Protein AF-A0AA38HJY4-F1 (afdb_monomer_lite)

Structure (mmCIF, N/CA/C/O backbone):
data_AF-A0AA38HJY4-F1
#
_entry.id   AF-A0AA38HJY4-F1
#
loop_
_atom_site.group_PDB
_atom_site.id
_atom_site.type_symbol
_atom_site.label_atom_id
_atom_site.label_alt_id
_atom_site.label_comp_id
_atom_site.label_asym_id
_atom_site.label_entity_id
_atom_site.label_seq_id
_atom_site.pdbx_PDB_ins_code
_atom_site.Cartn_x
_atom_site.Cartn_y
_atom_site.Cartn_z
_atom_site.occupancy
_atom_site.B_iso_or_equiv
_atom_site.auth_seq_id
_atom_site.auth_comp_id
_atom_site.auth_asym_id
_atom_site.auth_atom_id
_atom_site.pdbx_PDB_model_num
ATOM 1 N N . MET A 1 1 ? 42.745 2.343 -59.954 1.00 59.94 1 MET A N 1
ATOM 2 C CA . MET A 1 1 ? 42.005 1.262 -59.262 1.00 59.94 1 MET A CA 1
ATOM 3 C C . MET A 1 1 ? 42.908 0.045 -59.204 1.00 59.94 1 MET A C 1
ATOM 5 O O . MET A 1 1 ? 43.601 -0.187 -60.187 1.00 59.94 1 MET A O 1
ATOM 9 N N . SER A 1 2 ? 42.947 -0.682 -58.082 1.00 59.78 2 SER A N 1
ATOM 10 C CA . SER A 1 2 ? 43.768 -1.897 -57.986 1.00 59.78 2 SER A CA 1
ATOM 11 C C . SER A 1 2 ? 43.300 -2.909 -59.028 1.00 59.78 2 SER A C 1
ATOM 13 O O . SER A 1 2 ? 42.132 -3.303 -59.024 1.00 59.78 2 SER A O 1
ATOM 15 N N . THR A 1 3 ? 44.182 -3.295 -59.945 1.00 74.81 3 THR A N 1
ATOM 16 C CA . THR A 1 3 ? 43.907 -4.330 -60.952 1.00 74.81 3 THR A CA 1
ATOM 17 C C . THR A 1 3 ? 44.174 -5.732 -60.415 1.00 74.81 3 THR A C 1
ATOM 19 O O . THR A 1 3 ? 43.771 -6.715 -61.037 1.00 74.81 3 THR A O 1
ATOM 22 N N . THR A 1 4 ? 44.820 -5.828 -59.253 1.00 84.50 4 THR A N 1
ATOM 23 C CA . THR A 1 4 ? 45.117 -7.075 -58.558 1.00 84.50 4 THR A CA 1
ATOM 24 C C . THR A 1 4 ? 44.033 -7.403 -57.539 1.00 84.50 4 THR A C 1
ATOM 26 O O . THR A 1 4 ? 43.500 -6.527 -56.847 1.00 84.50 4 THR A O 1
ATOM 29 N N . CYS A 1 5 ? 43.682 -8.687 -57.475 1.00 87.88 5 CYS A N 1
ATOM 30 C CA . CYS A 1 5 ? 42.733 -9.211 -56.512 1.00 87.88 5 CYS A CA 1
ATOM 31 C C . CYS A 1 5 ? 43.391 -9.342 -55.138 1.00 87.88 5 CYS A C 1
ATOM 33 O O . CYS A 1 5 ? 44.403 -10.018 -54.994 1.00 87.88 5 CYS A O 1
ATOM 35 N N . THR A 1 6 ? 42.773 -8.774 -54.107 1.00 88.00 6 THR A N 1
ATOM 36 C CA . THR A 1 6 ? 43.317 -8.781 -52.742 1.00 88.00 6 THR A CA 1
ATOM 37 C C . THR A 1 6 ? 43.350 -10.169 -52.090 1.00 88.00 6 THR A C 1
ATOM 39 O O . THR A 1 6 ? 44.154 -10.379 -51.194 1.00 88.00 6 THR A O 1
ATOM 42 N N . LYS A 1 7 ? 42.522 -11.133 -52.523 1.00 85.50 7 LYS A N 1
ATOM 43 C CA . LYS A 1 7 ? 42.526 -12.498 -51.952 1.00 85.50 7 LYS A CA 1
ATOM 44 C C . LYS A 1 7 ? 43.527 -13.456 -52.611 1.00 85.50 7 LYS A C 1
ATOM 46 O O . LYS A 1 7 ? 43.933 -14.412 -51.966 1.00 85.50 7 LYS A O 1
ATOM 51 N N . CYS A 1 8 ? 43.890 -13.250 -53.880 1.00 88.06 8 CYS A N 1
ATOM 52 C CA . CYS A 1 8 ? 44.763 -14.182 -54.613 1.00 88.06 8 CYS A CA 1
ATOM 53 C C . CYS A 1 8 ? 45.985 -13.528 -55.273 1.00 88.06 8 CYS A C 1
ATOM 55 O O . CYS A 1 8 ? 46.738 -14.219 -55.953 1.00 88.06 8 CYS A O 1
ATOM 57 N N . GLU A 1 9 ? 46.142 -12.209 -55.130 1.00 84.88 9 GLU A N 1
ATOM 58 C CA . GLU A 1 9 ? 47.250 -11.379 -55.636 1.00 84.88 9 GLU A CA 1
ATOM 59 C C . GLU A 1 9 ? 47.436 -11.380 -57.165 1.00 84.88 9 GLU A C 1
ATOM 61 O O . GLU A 1 9 ? 48.331 -10.729 -57.702 1.00 84.88 9 GLU A O 1
ATOM 66 N N . ARG A 1 10 ? 46.546 -12.046 -57.908 1.00 85.94 10 ARG A N 1
ATOM 67 C CA . ARG A 1 10 ? 46.564 -12.083 -59.374 1.00 85.94 10 ARG A CA 1
ATOM 68 C C . ARG A 1 10 ? 45.870 -10.868 -59.975 1.00 85.94 10 ARG A C 1
ATOM 70 O O . ARG A 1 10 ? 44.923 -10.325 -59.408 1.00 85.94 10 ARG A O 1
ATOM 77 N N . SER A 1 11 ? 46.310 -10.485 -61.169 1.00 84.38 11 SER A N 1
ATOM 78 C CA . SER A 1 11 ? 45.668 -9.437 -61.970 1.00 84.38 11 SER A CA 1
ATOM 79 C C . SER A 1 11 ? 44.266 -9.845 -62.450 1.00 84.38 11 SER A C 1
ATOM 81 O O . SER A 1 11 ? 43.922 -11.028 -62.495 1.00 84.38 11 SER A O 1
ATOM 83 N N . GLY A 1 12 ? 43.458 -8.856 -62.833 1.00 82.88 12 GLY A N 1
ATOM 84 C CA . GLY A 1 12 ? 42.137 -9.057 -63.435 1.00 82.88 12 GLY A CA 1
ATOM 85 C C . GLY A 1 12 ? 40.965 -8.978 -62.456 1.00 82.88 12 GLY A C 1
ATOM 86 O O . GLY A 1 12 ? 39.957 -9.642 -62.677 1.00 82.88 12 GLY A O 1
ATOM 87 N N . ALA A 1 13 ? 41.086 -8.205 -61.374 1.00 84.50 13 ALA A N 1
ATOM 88 C CA . ALA A 1 13 ? 39.951 -7.916 -60.499 1.00 84.50 13 ALA A CA 1
ATOM 89 C C . ALA A 1 13 ? 38.830 -7.188 -61.267 1.00 84.50 13 ALA A C 1
ATOM 91 O O . ALA A 1 13 ? 39.084 -6.185 -61.934 1.00 84.50 13 ALA A O 1
ATOM 92 N N . ASP A 1 14 ? 37.597 -7.680 -61.152 1.00 86.06 14 ASP A N 1
ATOM 93 C CA . ASP A 1 14 ? 36.439 -7.223 -61.929 1.00 86.06 14 ASP A CA 1
ATOM 94 C C . ASP A 1 14 ? 35.306 -6.636 -61.068 1.00 86.06 14 ASP A C 1
ATOM 96 O O . ASP A 1 14 ? 34.297 -6.180 -61.608 1.00 86.06 14 ASP A O 1
ATOM 100 N N . VAL A 1 15 ? 35.486 -6.618 -59.743 1.00 89.06 15 VAL A N 1
ATOM 101 C CA . VAL A 1 15 ? 34.626 -5.939 -58.764 1.00 89.06 15 VAL A CA 1
ATOM 102 C C . VAL A 1 15 ? 35.500 -5.267 -57.702 1.00 89.06 15 VAL A C 1
ATOM 104 O O . VAL A 1 15 ? 36.492 -5.842 -57.254 1.00 89.06 15 VAL A O 1
ATOM 107 N N . HIS A 1 16 ? 35.122 -4.070 -57.244 1.00 90.25 16 HIS A N 1
ATOM 108 C CA . HIS A 1 16 ? 35.870 -3.316 -56.231 1.00 90.25 16 HIS A CA 1
ATOM 109 C C . HIS A 1 16 ? 34.996 -2.978 -55.029 1.00 90.25 16 HIS A C 1
ATOM 111 O O . HIS A 1 16 ? 33.860 -2.536 -55.189 1.00 90.25 16 HIS A O 1
ATOM 117 N N . CYS A 1 17 ? 35.539 -3.152 -53.822 1.00 89.88 17 CYS A N 1
ATOM 118 C CA . CYS A 1 17 ? 34.866 -2.734 -52.592 1.00 89.88 17 CYS A CA 1
ATOM 119 C C . CYS A 1 17 ? 34.654 -1.215 -52.603 1.00 89.88 17 CYS A C 1
ATOM 121 O O . CYS A 1 17 ? 35.598 -0.447 -52.792 1.00 89.88 17 CYS A O 1
ATOM 123 N N . ASP A 1 18 ? 33.432 -0.760 -52.347 1.00 89.56 18 ASP A N 1
ATOM 124 C CA . ASP A 1 18 ? 33.091 0.659 -52.397 1.00 89.56 18 ASP A CA 1
ATOM 125 C C . ASP A 1 18 ? 33.695 1.469 -51.245 1.00 89.56 18 ASP A C 1
ATOM 127 O O . ASP A 1 18 ? 33.820 2.689 -51.381 1.00 89.56 18 ASP A O 1
ATOM 131 N N . LEU A 1 19 ? 34.120 0.808 -50.160 1.00 87.50 19 LEU A N 1
ATOM 132 C CA . LEU A 1 19 ? 34.776 1.438 -49.012 1.00 87.50 19 LEU A CA 1
ATOM 133 C C . LEU A 1 19 ? 36.303 1.492 -49.173 1.00 87.50 19 LEU A C 1
ATOM 135 O O . LEU A 1 19 ? 36.861 2.574 -49.313 1.00 87.50 19 LEU A O 1
ATOM 139 N N . CYS A 1 20 ? 36.981 0.340 -49.196 1.00 89.69 20 CYS A N 1
ATOM 140 C CA . CYS A 1 20 ? 38.449 0.282 -49.227 1.00 89.69 20 CYS A CA 1
ATOM 141 C C . CYS A 1 20 ? 39.060 0.290 -50.637 1.00 89.69 20 CYS A C 1
ATOM 143 O O . CYS A 1 20 ? 40.277 0.321 -50.770 1.00 89.69 20 CYS A O 1
ATOM 145 N N . LYS A 1 21 ? 38.236 0.243 -51.695 1.00 89.94 21 LYS A N 1
ATOM 146 C CA . LYS A 1 21 ? 38.650 0.240 -53.116 1.00 89.94 21 LYS A CA 1
ATOM 147 C C . LYS A 1 21 ? 39.511 -0.952 -53.559 1.00 89.94 21 LYS A C 1
ATOM 149 O O . LYS A 1 21 ? 39.971 -0.982 -54.702 1.00 89.94 21 LYS A O 1
ATOM 154 N N . ASN A 1 22 ? 39.663 -1.958 -52.701 1.00 90.06 22 ASN A N 1
ATOM 155 C CA . ASN A 1 22 ? 40.324 -3.220 -53.022 1.00 90.06 22 ASN A CA 1
ATOM 156 C C . ASN A 1 22 ? 39.560 -3.995 -54.102 1.00 90.06 22 ASN A C 1
ATOM 158 O O . ASN A 1 22 ? 38.325 -4.019 -54.096 1.00 90.06 22 ASN A O 1
ATOM 162 N N . GLY A 1 23 ? 40.307 -4.616 -55.017 1.00 89.44 23 GLY A N 1
ATOM 163 C CA . GLY A 1 23 ? 39.776 -5.401 -56.128 1.00 89.44 23 GLY A CA 1
ATOM 164 C C . GLY A 1 23 ? 39.582 -6.871 -55.761 1.00 89.44 23 GLY A C 1
ATOM 165 O O . GLY A 1 23 ? 40.379 -7.458 -55.029 1.00 89.44 23 GLY A O 1
ATOM 166 N N . TYR A 1 24 ? 38.535 -7.485 -56.299 1.00 90.12 24 TYR A N 1
ATOM 167 C CA . TYR A 1 24 ? 38.199 -8.891 -56.106 1.00 90.12 24 TYR A CA 1
ATOM 168 C C . TYR A 1 24 ? 37.787 -9.514 -57.438 1.00 90.12 24 TYR A C 1
ATOM 170 O O . TYR A 1 24 ? 37.187 -8.842 -58.277 1.00 90.12 24 TYR A O 1
ATOM 178 N N . HIS A 1 25 ? 38.082 -10.805 -57.625 1.00 90.12 25 HIS A N 1
ATOM 179 C CA . HIS A 1 25 ? 37.388 -11.576 -58.656 1.00 90.12 25 HIS A CA 1
ATOM 180 C C . HIS A 1 25 ? 35.983 -11.881 -58.151 1.00 90.12 25 HIS A C 1
ATOM 182 O O . HIS A 1 25 ? 35.830 -12.540 -57.119 1.00 90.12 25 HIS A O 1
ATOM 188 N N . GLY A 1 26 ? 34.975 -11.401 -58.874 1.00 80.69 26 GLY A N 1
ATOM 189 C CA . GLY A 1 26 ? 33.576 -11.405 -58.472 1.00 80.69 26 GLY A CA 1
ATOM 190 C C . GLY A 1 26 ? 33.122 -12.776 -57.977 1.00 80.69 26 GLY A C 1
ATOM 191 O O . GLY A 1 26 ? 32.914 -12.981 -56.785 1.00 80.69 26 GLY A O 1
ATOM 192 N N . ILE A 1 27 ? 33.055 -13.761 -58.864 1.00 79.19 27 ILE A N 1
ATOM 193 C CA . ILE A 1 27 ? 32.457 -15.063 -58.527 1.00 79.19 27 ILE A CA 1
ATOM 194 C C . ILE A 1 27 ? 33.297 -15.840 -57.498 1.00 79.19 27 ILE A C 1
ATOM 196 O O . ILE A 1 27 ? 32.748 -16.511 -56.632 1.00 79.19 27 ILE A O 1
ATOM 200 N N . ASN A 1 28 ? 34.627 -15.747 -57.571 1.00 81.06 28 ASN A N 1
ATOM 201 C CA . ASN A 1 28 ? 35.508 -16.654 -56.826 1.00 81.06 28 ASN A CA 1
ATOM 202 C C . ASN A 1 28 ? 35.885 -16.142 -55.431 1.00 81.06 28 ASN A C 1
ATOM 204 O O . ASN A 1 28 ? 36.177 -16.943 -54.549 1.00 81.06 28 ASN A O 1
ATOM 208 N N . TYR A 1 29 ? 35.917 -14.822 -55.230 1.00 83.62 29 TYR A N 1
ATOM 209 C CA . TYR A 1 29 ? 36.526 -14.230 -54.034 1.00 83.62 29 TYR A CA 1
ATOM 210 C C . TYR A 1 29 ? 35.690 -13.133 -53.371 1.00 83.62 29 TYR A C 1
ATOM 212 O O . TYR A 1 29 ? 36.025 -12.727 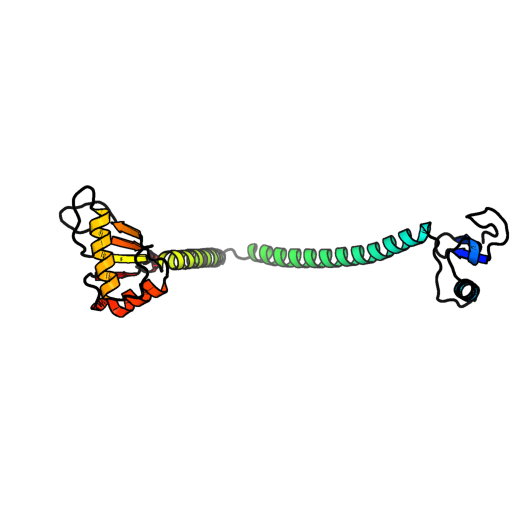-52.256 1.00 83.62 29 TYR A O 1
ATOM 220 N N . SER A 1 30 ? 34.613 -12.666 -54.014 1.00 80.50 30 SER A N 1
ATOM 221 C CA . SER A 1 30 ? 33.724 -11.642 -53.444 1.00 80.50 30 SER A CA 1
ATOM 222 C C . SER A 1 30 ? 32.461 -12.196 -52.773 1.00 80.50 30 SER A C 1
ATOM 224 O O . SER A 1 30 ? 31.760 -11.437 -52.113 1.00 80.50 30 SER A O 1
ATOM 226 N N . GLY A 1 31 ? 32.174 -13.496 -52.926 1.00 83.69 31 GLY A N 1
ATOM 227 C CA . GLY A 1 31 ? 30.958 -14.128 -52.393 1.00 83.69 31 GLY A CA 1
ATOM 228 C C . GLY A 1 31 ? 29.680 -13.781 -53.167 1.00 83.69 31 GLY A C 1
ATOM 229 O O . GLY A 1 31 ? 28.588 -14.117 -52.723 1.00 83.69 31 GLY A O 1
ATOM 230 N N . LEU A 1 32 ? 29.812 -13.113 -54.316 1.00 87.19 32 LEU A N 1
ATOM 231 C CA . LEU A 1 32 ? 28.702 -12.670 -55.151 1.00 87.19 32 LEU A CA 1
ATOM 232 C C . LEU A 1 32 ? 28.362 -13.685 -56.244 1.00 87.19 32 LEU A C 1
ATOM 234 O O . LEU A 1 32 ? 29.236 -14.305 -56.857 1.00 87.19 32 LEU A O 1
ATOM 238 N N . SER A 1 33 ? 27.078 -13.781 -56.562 1.00 88.31 33 SER A N 1
ATOM 239 C CA . SER A 1 33 ? 26.576 -14.513 -57.720 1.00 88.31 33 SER A CA 1
ATOM 240 C C . SER A 1 33 ? 26.922 -13.812 -59.041 1.00 88.31 33 SER A C 1
ATOM 242 O O . SER A 1 33 ? 27.220 -12.617 -59.101 1.00 88.31 33 SER A O 1
ATOM 244 N N . ARG A 1 34 ? 26.829 -14.552 -60.155 1.00 86.00 34 ARG A N 1
ATOM 245 C CA . ARG A 1 34 ? 27.064 -14.008 -61.508 1.00 86.00 34 ARG A CA 1
ATOM 246 C C . ARG A 1 34 ? 26.178 -12.801 -61.821 1.00 86.00 34 ARG A C 1
ATOM 248 O O . ARG A 1 34 ? 26.655 -11.836 -62.414 1.00 86.00 34 ARG A O 1
ATOM 255 N N . SER A 1 35 ? 24.913 -12.859 -61.413 1.00 86.19 35 SER A N 1
ATOM 256 C CA . SER A 1 35 ? 23.945 -11.785 -61.635 1.00 86.19 35 SER A CA 1
ATOM 257 C C . SER A 1 35 ? 24.332 -10.522 -60.865 1.00 86.19 35 SER A C 1
ATOM 259 O O . SER A 1 35 ? 24.314 -9.431 -61.428 1.00 86.19 35 SER A O 1
ATOM 261 N N . GLU A 1 36 ? 24.775 -10.663 -59.615 1.00 88.31 36 GLU A N 1
ATOM 262 C CA . GLU A 1 36 ? 25.212 -9.532 -58.787 1.00 88.31 36 GLU A CA 1
ATOM 263 C C . GLU A 1 36 ? 26.486 -8.884 -59.330 1.00 88.31 36 GLU A C 1
ATOM 265 O O . GLU A 1 36 ? 26.556 -7.661 -59.443 1.00 88.31 36 GLU A O 1
ATOM 270 N N . VAL A 1 37 ? 27.466 -9.692 -59.748 1.00 87.56 37 VAL A N 1
ATOM 271 C CA . VAL A 1 37 ? 28.683 -9.192 -60.409 1.00 87.56 37 VAL A CA 1
ATOM 272 C C . VAL A 1 37 ? 28.329 -8.407 -61.673 1.00 87.56 37 VAL A C 1
ATOM 274 O O . VAL A 1 37 ? 28.893 -7.341 -61.911 1.00 87.56 37 VAL A O 1
ATOM 277 N N . SER A 1 38 ? 27.368 -8.889 -62.465 1.00 86.00 38 SER A N 1
ATOM 278 C CA . SER A 1 38 ? 26.897 -8.177 -63.657 1.00 86.00 38 SER A CA 1
ATOM 279 C C . SER A 1 38 ? 26.286 -6.816 -63.310 1.00 86.00 38 SER A C 1
ATOM 281 O O . SER A 1 38 ? 26.596 -5.823 -63.967 1.00 86.00 38 SER A O 1
ATOM 283 N N . CYS A 1 39 ? 25.465 -6.737 -62.260 1.00 85.62 39 CYS A N 1
ATOM 284 C CA . CYS A 1 39 ? 24.876 -5.475 -61.808 1.00 85.62 39 CYS A CA 1
ATOM 285 C C . CYS A 1 39 ? 25.920 -4.488 -61.261 1.00 85.62 39 CYS A C 1
ATOM 287 O O . CYS A 1 39 ? 25.751 -3.275 -61.388 1.00 85.62 39 CYS A O 1
ATOM 289 N N . LEU A 1 40 ? 27.006 -4.982 -60.661 1.00 87.25 40 LEU A N 1
ATOM 290 C CA . LEU A 1 40 ? 28.082 -4.141 -60.126 1.00 87.25 40 LEU A CA 1
ATOM 291 C C . LEU A 1 40 ? 29.039 -3.597 -61.196 1.00 87.25 40 LEU A C 1
ATOM 293 O O . LEU A 1 40 ? 29.784 -2.656 -60.924 1.00 87.25 40 LEU A O 1
ATOM 297 N N . LYS A 1 41 ? 29.012 -4.153 -62.409 1.00 83.69 41 LYS A N 1
ATOM 298 C CA . LYS A 1 41 ? 29.781 -3.645 -63.555 1.00 83.69 41 LYS A CA 1
ATOM 299 C C . LYS A 1 41 ? 29.075 -2.515 -64.303 1.00 83.69 41 LYS A C 1
ATOM 301 O O . LYS A 1 41 ? 29.689 -1.873 -65.147 1.00 83.69 41 LYS A O 1
ATOM 306 N N . SER A 1 42 ? 27.800 -2.257 -64.012 1.00 84.75 42 SER A N 1
ATOM 307 C CA . SER A 1 42 ? 27.058 -1.153 -64.622 1.00 84.75 42 SER A CA 1
ATOM 308 C C . SER A 1 42 ? 27.524 0.203 -64.077 1.00 84.75 42 SER A C 1
ATOM 310 O O . SER A 1 42 ? 27.588 0.397 -62.864 1.00 84.75 42 SER A O 1
ATOM 312 N N . GLU A 1 43 ? 27.782 1.167 -64.966 1.00 77.00 43 GLU A N 1
ATOM 313 C CA . GLU A 1 43 ? 28.271 2.511 -64.598 1.00 77.00 43 GLU A CA 1
ATOM 314 C C . GLU A 1 43 ? 27.282 3.294 -63.716 1.00 77.00 43 GLU A C 1
ATOM 316 O O . GLU A 1 43 ? 27.691 4.054 -62.844 1.00 77.00 43 GLU A O 1
ATOM 321 N N . ASN A 1 44 ? 25.979 3.033 -63.861 1.00 81.44 44 ASN A N 1
ATOM 322 C CA . ASN A 1 44 ? 24.907 3.684 -63.096 1.00 81.44 44 ASN A CA 1
ATOM 323 C C . ASN A 1 44 ? 24.367 2.819 -61.946 1.00 81.44 44 ASN A C 1
ATOM 325 O O . ASN A 1 44 ? 23.172 2.842 -61.632 1.00 81.44 44 ASN A O 1
ATOM 329 N N . ARG A 1 45 ? 25.221 2.004 -61.317 1.00 83.00 45 ARG A N 1
ATOM 330 C CA . ARG A 1 45 ? 24.775 1.113 -60.241 1.00 83.00 45 ARG A CA 1
ATOM 331 C C . ARG A 1 45 ? 24.384 1.879 -58.975 1.00 83.00 45 ARG A C 1
ATOM 333 O O . ARG A 1 45 ? 25.146 2.678 -58.439 1.00 83.00 45 ARG A O 1
ATOM 340 N N . LYS A 1 46 ? 23.205 1.554 -58.436 1.00 83.56 46 LYS A N 1
ATOM 341 C CA . LYS A 1 46 ? 22.800 1.936 -57.067 1.00 83.56 46 LYS A CA 1
ATOM 342 C C . LYS A 1 46 ? 23.314 0.951 -56.014 1.00 83.56 46 LYS A C 1
ATOM 344 O O . LYS A 1 46 ? 23.415 1.293 -54.838 1.00 83.56 46 LYS A O 1
ATOM 349 N N . LEU A 1 47 ? 23.615 -0.276 -56.440 1.00 84.50 47 LEU A N 1
ATOM 350 C CA . LEU A 1 47 ? 24.097 -1.342 -55.572 1.00 84.50 47 LEU A CA 1
ATOM 351 C C . LEU A 1 47 ? 25.550 -1.081 -55.183 1.00 84.50 47 LEU A C 1
ATOM 353 O O . LEU A 1 47 ? 26.399 -0.848 -56.047 1.00 84.50 47 LEU A O 1
ATOM 357 N N . LYS A 1 48 ? 25.818 -1.145 -53.878 1.00 87.81 48 LYS A N 1
ATOM 358 C CA . LYS A 1 48 ? 27.155 -1.000 -53.301 1.00 87.81 48 LYS A CA 1
ATOM 359 C C . LYS A 1 48 ? 27.653 -2.350 -52.802 1.00 87.81 48 LYS A C 1
ATOM 361 O O . LYS A 1 48 ? 26.923 -3.042 -52.097 1.00 87.81 48 LYS A O 1
ATOM 366 N N . PHE A 1 49 ? 28.891 -2.685 -53.130 1.00 88.44 49 PHE A N 1
ATOM 367 C CA . PHE A 1 49 ? 29.578 -3.884 -52.677 1.00 88.44 49 PHE A CA 1
ATOM 368 C C . PHE A 1 49 ? 30.595 -3.531 -51.592 1.00 88.44 49 PHE A C 1
ATOM 370 O O . PHE A 1 49 ? 31.383 -2.595 -51.727 1.00 88.44 49 PHE A O 1
ATOM 377 N N . TYR A 1 50 ? 30.595 -4.316 -50.520 1.00 88.62 50 TYR A N 1
ATOM 378 C CA . TYR A 1 50 ? 31.549 -4.213 -49.425 1.00 88.62 50 TYR A CA 1
ATOM 379 C C . TYR A 1 50 ? 32.153 -5.594 -49.209 1.00 88.62 50 TYR A C 1
ATOM 381 O O . TYR A 1 50 ? 31.416 -6.571 -49.117 1.00 88.62 50 TYR A O 1
ATOM 389 N N . CYS A 1 51 ? 33.482 -5.685 -49.151 1.00 87.88 51 CYS A N 1
ATOM 390 C CA . CYS A 1 51 ? 34.128 -6.948 -48.804 1.00 87.88 51 CYS A CA 1
ATOM 391 C C . CYS A 1 51 ? 33.842 -7.319 -47.343 1.00 87.88 51 CYS A C 1
ATOM 393 O O . CYS A 1 51 ? 33.472 -6.453 -46.553 1.00 87.88 51 CYS A O 1
ATOM 395 N N . GLU A 1 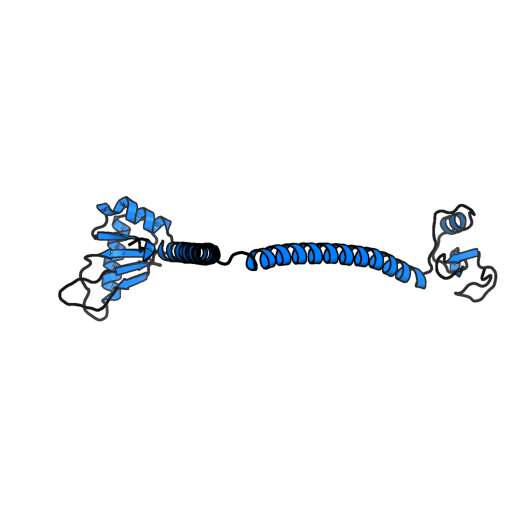52 ? 34.073 -8.579 -46.979 1.00 84.25 52 GLU A N 1
ATOM 396 C CA . GLU A 1 52 ? 33.864 -9.108 -45.620 1.00 84.25 52 GLU A CA 1
ATOM 397 C C . GLU A 1 52 ? 34.495 -8.197 -44.550 1.00 84.25 52 GLU A C 1
ATOM 399 O O . GLU A 1 52 ? 33.798 -7.722 -43.660 1.00 84.25 52 GLU A O 1
ATOM 404 N N . ASN A 1 53 ? 35.757 -7.794 -44.739 1.00 83.75 53 ASN A N 1
ATOM 405 C CA . ASN A 1 53 ? 36.471 -6.905 -43.810 1.00 83.75 53 ASN A CA 1
ATOM 406 C C . ASN A 1 53 ? 35.862 -5.493 -43.687 1.00 83.75 53 ASN A C 1
ATOM 408 O O . ASN A 1 53 ? 36.140 -4.774 -42.733 1.00 83.75 53 ASN A O 1
ATOM 412 N N . CYS A 1 54 ? 35.082 -5.048 -44.675 1.00 86.25 54 CYS A N 1
ATOM 413 C CA . CYS A 1 54 ? 34.435 -3.734 -44.688 1.00 86.25 54 CYS A CA 1
ATOM 414 C C . CYS A 1 54 ? 32.935 -3.794 -44.376 1.00 86.25 54 CYS A C 1
ATOM 416 O O . CYS A 1 54 ? 32.337 -2.750 -44.111 1.00 86.25 54 CYS A O 1
ATOM 418 N N . SER A 1 55 ? 32.330 -4.982 -44.415 1.00 81.00 55 SER A N 1
ATOM 419 C CA . SER A 1 55 ? 30.924 -5.194 -44.073 1.00 81.00 55 SER A CA 1
ATOM 420 C C . SER A 1 55 ? 30.673 -4.820 -42.611 1.00 81.00 55 SER A C 1
ATOM 422 O O . SER A 1 55 ? 29.767 -4.038 -42.317 1.00 81.00 55 SER A O 1
ATOM 424 N N . ASP A 1 56 ? 31.562 -5.253 -41.717 1.00 79.06 56 ASP A N 1
ATOM 425 C CA . ASP A 1 56 ? 31.474 -4.953 -40.285 1.00 79.06 56 ASP A CA 1
ATOM 426 C C . ASP A 1 56 ? 31.711 -3.465 -39.993 1.00 79.06 56 ASP A C 1
ATOM 428 O O . ASP A 1 56 ? 30.999 -2.855 -39.197 1.00 79.06 56 ASP A O 1
ATOM 432 N N . ILE A 1 57 ? 32.644 -2.830 -40.712 1.00 81.00 57 ILE A N 1
ATOM 433 C CA . ILE A 1 57 ? 32.904 -1.384 -40.601 1.00 81.00 57 ILE A CA 1
ATOM 434 C C . ILE A 1 57 ? 31.656 -0.580 -40.988 1.00 81.00 57 ILE A C 1
ATOM 436 O O . ILE A 1 57 ? 31.340 0.426 -40.355 1.00 81.00 57 ILE A O 1
ATOM 440 N N . LYS A 1 58 ? 30.901 -1.026 -41.996 1.00 76.62 58 LYS A N 1
ATOM 441 C CA . LYS A 1 58 ? 29.643 -0.379 -42.383 1.00 76.62 58 LYS A CA 1
ATOM 442 C C . LYS A 1 58 ? 28.562 -0.534 -41.311 1.00 76.62 58 LYS A C 1
ATOM 444 O O . LYS A 1 58 ? 27.839 0.426 -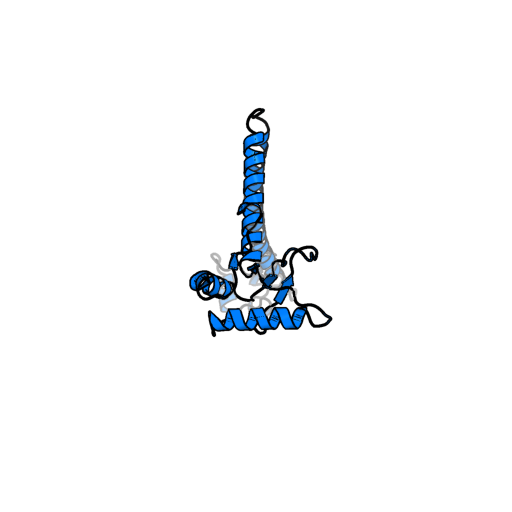41.054 1.00 76.62 58 LYS A O 1
ATOM 449 N N . ALA A 1 59 ? 28.459 -1.705 -40.683 1.00 78.50 59 ALA A N 1
ATOM 450 C CA . ALA A 1 59 ? 27.542 -1.908 -39.563 1.00 78.50 59 ALA A CA 1
ATOM 451 C C . ALA A 1 59 ? 27.884 -0.969 -38.392 1.00 78.50 59 ALA A C 1
ATOM 453 O O . ALA A 1 59 ? 26.999 -0.311 -37.849 1.00 78.50 59 ALA A O 1
ATOM 454 N N . ILE A 1 60 ? 29.175 -0.815 -38.080 1.00 79.69 60 ILE A N 1
ATOM 455 C CA . ILE A 1 60 ? 29.660 0.123 -37.057 1.00 79.69 60 ILE A CA 1
ATOM 456 C C . ILE A 1 60 ? 29.320 1.577 -37.420 1.00 79.69 60 ILE A C 1
ATOM 458 O O . ILE A 1 60 ? 28.842 2.321 -36.567 1.00 79.69 60 ILE A O 1
ATOM 462 N N . LEU A 1 61 ? 29.514 1.988 -38.678 1.00 78.44 61 LEU A N 1
ATOM 463 C CA . LEU A 1 61 ? 29.179 3.343 -39.131 1.00 78.44 61 LEU A CA 1
ATOM 464 C C . LEU A 1 61 ? 27.679 3.647 -39.018 1.00 78.44 61 LEU A C 1
ATOM 466 O O . LEU A 1 61 ? 27.319 4.750 -38.618 1.00 78.44 61 LEU A O 1
ATOM 470 N N . ASN A 1 62 ? 26.811 2.680 -39.321 1.00 79.69 62 ASN A N 1
ATOM 471 C CA . ASN A 1 62 ? 25.367 2.846 -39.137 1.00 79.69 62 ASN A CA 1
ATOM 472 C C . ASN A 1 62 ? 25.014 3.006 -37.651 1.00 79.69 62 ASN A C 1
ATOM 474 O O . ASN A 1 62 ? 24.325 3.954 -37.284 1.00 79.69 62 ASN A O 1
ATOM 478 N N . ASN A 1 63 ? 25.577 2.160 -36.785 1.00 83.00 63 ASN A N 1
ATOM 479 C CA . ASN A 1 63 ? 25.365 2.254 -35.338 1.00 83.00 63 ASN A CA 1
ATOM 480 C C . ASN A 1 63 ? 25.878 3.585 -34.756 1.00 83.00 63 ASN A C 1
ATOM 482 O O . ASN A 1 63 ? 25.326 4.097 -33.785 1.00 83.00 63 ASN A O 1
ATOM 486 N N . MET A 1 64 ? 26.920 4.179 -35.348 1.00 83.94 64 MET A N 1
ATOM 487 C CA . MET A 1 64 ? 27.435 5.488 -34.938 1.00 83.94 64 MET A CA 1
ATOM 488 C C . MET A 1 64 ? 26.435 6.621 -35.219 1.00 83.94 64 MET A C 1
ATOM 490 O O . MET A 1 64 ? 26.353 7.570 -34.437 1.00 83.94 64 MET A O 1
ATOM 494 N N . VAL A 1 65 ? 25.660 6.526 -36.304 1.00 86.38 65 VAL A N 1
ATOM 495 C CA . VAL A 1 65 ? 24.591 7.490 -36.610 1.00 86.38 65 VAL A CA 1
ATOM 496 C C . VAL A 1 65 ? 23.482 7.394 -35.561 1.00 86.38 65 VAL A C 1
ATOM 498 O O . VAL A 1 65 ? 23.073 8.419 -35.016 1.00 86.38 65 VAL A O 1
ATOM 501 N N . ASP A 1 66 ? 23.065 6.179 -35.206 1.00 85.19 66 ASP A N 1
ATOM 502 C CA . ASP A 1 66 ? 22.039 5.951 -34.180 1.00 85.19 66 ASP A CA 1
ATOM 503 C C . ASP A 1 66 ? 22.499 6.419 -32.795 1.00 85.19 66 ASP A C 1
ATOM 505 O O . ASP A 1 66 ? 21.758 7.089 -32.067 1.00 85.19 66 ASP A O 1
ATOM 509 N N . LEU A 1 67 ? 23.764 6.159 -32.456 1.00 86.69 67 LEU A N 1
ATOM 510 C CA . LEU A 1 67 ? 24.371 6.665 -31.230 1.00 86.69 67 LEU A CA 1
ATOM 511 C C . LEU A 1 67 ? 24.421 8.199 -31.227 1.00 86.69 67 LEU A C 1
ATOM 513 O O . LEU A 1 67 ? 24.094 8.820 -30.219 1.00 86.69 67 LEU A O 1
ATOM 517 N N . SER A 1 68 ? 24.774 8.827 -32.353 1.00 91.81 68 SER A N 1
ATOM 518 C CA . SER A 1 68 ? 24.790 10.290 -32.482 1.00 91.81 68 SER A CA 1
ATOM 519 C C . SER A 1 68 ? 23.402 10.899 -32.274 1.00 91.81 68 SER A C 1
ATOM 521 O O . SER A 1 68 ? 23.273 11.899 -31.566 1.00 91.81 68 SER A O 1
ATOM 523 N N . ASN A 1 69 ? 22.361 10.278 -32.831 1.00 91.00 69 ASN A N 1
ATOM 524 C CA . ASN A 1 69 ? 20.977 10.707 -32.635 1.00 91.00 69 ASN A CA 1
ATOM 525 C C . ASN A 1 69 ? 20.545 10.565 -31.169 1.00 91.00 69 ASN A C 1
ATOM 527 O O . ASN A 1 69 ? 19.950 11.483 -30.609 1.00 91.00 69 ASN A O 1
ATOM 531 N N . THR A 1 70 ? 20.923 9.463 -30.520 1.00 91.38 70 THR A N 1
ATOM 532 C CA . THR A 1 70 ? 20.642 9.233 -29.095 1.00 91.38 70 THR A CA 1
ATOM 533 C C . THR A 1 70 ? 21.329 10.276 -28.209 1.00 91.38 70 THR A C 1
ATOM 535 O O . THR A 1 70 ? 20.708 10.840 -27.311 1.00 91.38 70 THR A O 1
ATOM 538 N N . VAL A 1 71 ? 22.595 10.604 -28.490 1.00 93.81 71 VAL A N 1
ATOM 539 C CA . VAL A 1 71 ? 23.338 11.646 -27.762 1.00 93.81 71 VAL A CA 1
ATOM 540 C C . VAL A 1 71 ? 22.688 13.019 -27.935 1.00 93.81 71 VAL A C 1
ATOM 542 O O . VAL A 1 71 ? 22.591 13.759 -26.959 1.00 93.81 71 VAL A O 1
ATOM 545 N N . LYS A 1 72 ? 22.206 13.359 -29.137 1.00 93.12 72 LYS A N 1
ATOM 546 C CA . LYS A 1 72 ? 21.474 14.615 -29.372 1.00 93.12 72 LYS A CA 1
ATOM 547 C C . LYS A 1 72 ? 20.174 14.676 -28.568 1.00 93.12 72 LYS A C 1
ATOM 549 O O . LYS A 1 72 ? 19.949 15.670 -27.887 1.00 93.12 72 LYS A O 1
ATOM 554 N N . SER A 1 73 ? 19.383 13.600 -28.571 1.00 92.81 73 SER A N 1
ATOM 555 C CA . SER A 1 73 ? 18.152 13.507 -27.770 1.00 92.81 73 SER A CA 1
ATOM 556 C C . SER A 1 73 ? 18.434 13.714 -26.279 1.00 92.81 73 SER A C 1
ATOM 558 O O . SER A 1 73 ? 17.790 14.525 -25.620 1.00 92.81 73 SER A O 1
ATOM 560 N N . LEU A 1 74 ? 19.465 13.049 -25.748 1.00 91.44 74 LEU A N 1
ATOM 561 C CA . LEU A 1 74 ? 19.860 13.205 -24.347 1.00 91.44 74 LEU A CA 1
ATOM 562 C C . LEU A 1 74 ? 20.378 14.617 -24.036 1.00 91.44 74 LEU A C 1
ATOM 564 O O . LEU A 1 74 ? 20.129 15.144 -22.953 1.00 91.44 74 LEU A O 1
ATOM 568 N N . GLN A 1 75 ? 21.089 15.257 -24.967 1.00 93.44 75 GLN A N 1
ATOM 569 C CA . GLN A 1 75 ? 21.516 16.649 -24.809 1.00 93.44 75 GLN A CA 1
ATOM 570 C C . GLN A 1 75 ? 20.321 17.605 -24.746 1.00 93.44 75 GLN A C 1
ATOM 572 O O . GLN A 1 75 ? 20.326 18.523 -23.924 1.00 93.44 75 GLN A O 1
ATOM 577 N N . GLU A 1 76 ? 19.298 17.388 -25.572 1.00 93.06 76 GLU A N 1
ATOM 578 C CA . GLU A 1 76 ? 18.052 18.157 -25.532 1.00 93.06 76 GLU A CA 1
ATOM 579 C C . GLU A 1 76 ? 17.320 17.965 -24.200 1.00 93.06 76 GLU A C 1
ATOM 581 O O . GLU A 1 76 ? 16.959 18.950 -23.556 1.00 93.06 76 GLU A O 1
ATOM 586 N N . GLU A 1 77 ? 17.191 16.727 -23.719 1.00 92.44 77 GLU A N 1
ATOM 587 C CA . GLU A 1 77 ? 16.594 16.431 -22.412 1.00 92.44 77 GLU A CA 1
ATOM 588 C C . GLU A 1 77 ? 17.353 17.098 -21.259 1.00 92.44 77 GLU A C 1
ATOM 590 O O . GLU A 1 77 ? 16.747 17.744 -20.403 1.00 92.44 77 GLU A O 1
ATOM 595 N N . VAL A 1 78 ? 18.687 17.022 -21.254 1.00 92.94 78 VAL A N 1
ATOM 596 C CA . VAL A 1 78 ? 19.520 17.684 -20.238 1.00 92.94 78 VAL A CA 1
ATOM 597 C C . VAL A 1 78 ? 19.361 19.201 -20.296 1.00 92.94 78 VAL A C 1
ATOM 599 O O . VAL A 1 78 ? 19.318 19.850 -19.250 1.00 92.94 78 VAL A O 1
ATOM 602 N N . ASN A 1 79 ? 19.264 19.791 -21.486 1.00 90.81 79 ASN A N 1
ATOM 603 C CA . ASN A 1 79 ? 19.048 21.229 -21.631 1.00 90.81 79 ASN A CA 1
ATOM 604 C C . ASN A 1 79 ? 17.656 21.646 -21.142 1.00 90.81 79 ASN A C 1
ATOM 606 O O . ASN A 1 79 ? 17.540 22.647 -20.430 1.00 90.81 79 ASN A O 1
ATOM 610 N N . ASN A 1 80 ? 16.628 20.849 -21.433 1.00 90.81 80 ASN A N 1
ATOM 611 C CA . ASN A 1 80 ? 15.274 21.058 -20.926 1.00 90.81 80 ASN A CA 1
ATOM 612 C C . ASN A 1 80 ? 15.232 20.961 -19.394 1.00 90.81 80 ASN A C 1
ATOM 614 O O . ASN A 1 80 ? 14.694 21.848 -18.731 1.00 90.81 80 ASN A O 1
ATOM 618 N N . LEU A 1 81 ? 15.876 19.950 -18.807 1.00 87.69 81 LEU A N 1
ATOM 619 C CA . LEU A 1 81 ? 15.978 19.799 -17.353 1.00 87.69 81 LEU A CA 1
ATOM 620 C C . LEU A 1 81 ? 16.752 20.955 -16.712 1.00 87.69 81 LEU A C 1
ATOM 622 O O . LEU A 1 81 ? 16.305 21.518 -15.713 1.00 87.69 81 LEU A O 1
ATOM 626 N N . LYS A 1 82 ? 17.879 21.371 -17.302 1.00 87.56 82 LYS A N 1
ATOM 627 C CA . LYS A 1 82 ? 18.634 22.548 -16.843 1.00 87.56 82 LYS A CA 1
ATOM 628 C C . LYS A 1 82 ? 17.786 23.815 -16.887 1.00 87.56 82 LYS A C 1
ATOM 630 O O . LYS A 1 82 ? 17.907 24.641 -15.987 1.00 87.56 82 LYS A O 1
ATOM 635 N N . PHE A 1 83 ? 16.930 23.974 -17.895 1.00 80.75 83 PHE A N 1
ATOM 636 C CA . PHE A 1 83 ? 16.015 25.107 -17.989 1.00 80.75 83 PHE A CA 1
ATOM 637 C C . PHE A 1 83 ? 14.960 25.086 -16.877 1.00 80.75 83 PHE A C 1
ATOM 639 O O . PHE A 1 83 ? 14.782 26.101 -16.208 1.00 80.75 83 PHE A O 1
ATOM 646 N N . VAL A 1 84 ? 14.334 23.934 -16.613 1.00 82.88 84 VAL A N 1
ATOM 647 C CA . VAL A 1 84 ? 13.367 23.765 -15.512 1.00 82.88 84 VAL A CA 1
ATOM 648 C C . VAL A 1 84 ? 14.018 24.054 -14.156 1.00 82.88 84 VAL A C 1
ATOM 650 O O . VAL A 1 84 ? 13.497 24.843 -13.372 1.00 82.88 84 VAL A O 1
ATOM 653 N N . VAL A 1 85 ? 15.204 23.498 -13.898 1.00 81.38 85 VAL A N 1
ATOM 654 C CA . VAL A 1 85 ? 15.955 23.753 -12.656 1.00 81.38 85 VAL A CA 1
ATOM 655 C C . VAL A 1 85 ? 16.345 25.229 -12.536 1.00 81.38 85 VAL A C 1
ATOM 657 O O . VAL A 1 85 ? 16.257 25.807 -11.452 1.00 81.38 85 VAL A O 1
ATOM 660 N N . LYS A 1 86 ? 16.739 25.877 -13.638 1.00 77.06 86 LYS A N 1
ATOM 661 C CA . LYS A 1 86 ? 17.075 27.307 -13.652 1.00 77.06 86 LYS A CA 1
ATOM 662 C C . LYS A 1 86 ? 15.851 28.194 -13.408 1.00 77.06 86 LYS A C 1
ATOM 664 O O . LYS A 1 86 ? 15.978 29.194 -12.714 1.00 77.06 86 LYS A O 1
ATOM 669 N N . GLN A 1 87 ? 14.677 27.841 -13.933 1.00 69.56 87 GLN A N 1
ATOM 670 C CA . GLN A 1 87 ? 13.438 28.553 -13.609 1.00 69.56 87 GLN A CA 1
ATOM 671 C C . GLN A 1 87 ? 13.079 28.416 -12.128 1.00 69.56 87 GLN A C 1
ATOM 673 O O . GLN A 1 87 ? 12.774 29.417 -11.484 1.00 69.56 87 GLN A O 1
ATOM 678 N N . ASN A 1 88 ? 13.210 27.211 -11.571 1.00 64.31 88 ASN A N 1
ATOM 679 C CA . ASN A 1 88 ? 12.921 26.965 -10.160 1.00 64.31 88 ASN A CA 1
ATOM 680 C C . ASN A 1 88 ? 13.902 27.703 -9.232 1.00 64.31 88 ASN A C 1
ATOM 682 O O . ASN A 1 88 ? 13.484 28.279 -8.239 1.00 64.31 88 ASN A O 1
ATOM 686 N N . THR A 1 89 ? 15.186 27.782 -9.595 1.00 63.53 89 THR A N 1
ATOM 687 C CA . THR A 1 89 ? 16.210 28.499 -8.804 1.00 63.53 89 THR A CA 1
ATOM 688 C C . THR A 1 89 ? 16.204 30.021 -9.000 1.00 63.53 89 THR A C 1
ATOM 690 O O . THR A 1 89 ? 16.668 30.756 -8.130 1.00 63.53 89 THR A O 1
ATOM 693 N N . LEU A 1 90 ? 15.684 30.539 -10.120 1.00 54.22 90 LEU A N 1
ATOM 694 C CA . LEU A 1 90 ? 15.472 31.982 -10.310 1.00 54.22 90 LEU A CA 1
ATOM 695 C C . LEU A 1 90 ? 14.221 32.482 -9.576 1.00 54.22 90 LEU A C 1
ATOM 697 O O . LEU A 1 90 ? 14.230 33.612 -9.094 1.00 54.22 90 LEU A O 1
ATOM 701 N N . ALA A 1 91 ? 13.196 31.638 -9.418 1.00 53.94 91 ALA A N 1
ATOM 702 C CA . ALA A 1 91 ? 12.039 31.927 -8.569 1.00 53.94 91 ALA A CA 1
ATOM 703 C C . ALA A 1 91 ? 12.406 32.059 -7.073 1.00 53.94 91 ALA A C 1
ATOM 705 O O . ALA A 1 91 ? 11.688 32.715 -6.324 1.00 53.94 91 ALA A O 1
ATOM 706 N N . GLU A 1 92 ? 13.546 31.508 -6.643 1.00 54.09 92 GLU A N 1
ATOM 707 C CA . GLU A 1 92 ? 14.038 31.584 -5.259 1.00 54.09 92 GLU A CA 1
ATOM 708 C C . GLU A 1 92 ? 14.794 32.888 -4.931 1.00 54.09 92 GLU A C 1
ATOM 710 O O . GLU A 1 92 ? 14.985 33.199 -3.758 1.00 54.09 92 GLU A O 1
ATOM 715 N N . LYS A 1 93 ? 15.225 33.680 -5.928 1.00 52.91 93 LYS A N 1
ATOM 716 C CA . LYS A 1 93 ? 16.097 34.856 -5.699 1.00 52.91 93 LYS A CA 1
ATOM 717 C C . LYS A 1 93 ? 15.399 36.218 -5.681 1.00 52.91 93 LYS A C 1
ATOM 719 O O . LYS A 1 93 ? 16.073 37.215 -5.438 1.00 52.91 93 LYS A O 1
ATOM 724 N N . THR A 1 94 ? 14.089 36.301 -5.923 1.00 48.50 94 THR A N 1
ATOM 725 C CA . THR A 1 94 ? 13.394 37.603 -6.049 1.00 48.50 94 THR A CA 1
ATOM 726 C C . THR A 1 94 ? 12.221 37.829 -5.100 1.00 48.50 94 THR A C 1
ATOM 728 O O . THR A 1 94 ? 11.431 38.737 -5.342 1.00 48.50 94 THR A O 1
ATOM 731 N N . THR A 1 95 ? 12.076 37.079 -4.005 1.00 47.06 95 THR A N 1
ATOM 732 C CA . THR A 1 95 ? 10.939 37.308 -3.098 1.00 47.06 95 THR A CA 1
ATOM 733 C C . THR A 1 95 ? 11.261 37.158 -1.615 1.00 47.06 95 THR A C 1
ATOM 735 O O . THR A 1 95 ? 10.947 36.143 -0.999 1.00 47.06 95 THR A O 1
ATOM 738 N N . ASP A 1 96 ? 11.743 38.246 -1.016 1.00 53.00 96 ASP A N 1
ATOM 739 C CA . ASP A 1 96 ? 11.919 38.441 0.435 1.00 53.00 96 ASP A CA 1
ATOM 740 C C . ASP A 1 96 ? 10.600 38.512 1.249 1.00 53.00 96 ASP A C 1
ATOM 742 O O . ASP A 1 96 ? 10.598 38.975 2.386 1.00 53.00 96 ASP A O 1
ATOM 746 N N . LYS A 1 97 ? 9.449 38.073 0.709 1.00 54.06 97 LYS A N 1
ATOM 747 C CA . LYS A 1 97 ? 8.160 38.029 1.447 1.00 54.06 97 LYS A CA 1
ATOM 748 C C . LYS A 1 97 ? 7.240 36.840 1.117 1.00 54.06 97 LYS A C 1
ATOM 750 O O . LYS A 1 97 ? 6.135 36.779 1.650 1.00 54.06 97 LYS A O 1
ATOM 755 N N . THR A 1 98 ? 7.651 35.895 0.262 1.00 52.72 98 THR A N 1
ATOM 756 C CA . THR A 1 98 ? 6.759 34.818 -0.243 1.00 52.72 98 THR A CA 1
ATOM 757 C C . THR A 1 98 ? 7.210 33.401 0.136 1.00 52.72 98 THR A C 1
ATOM 759 O O . THR A 1 98 ? 6.482 32.437 -0.105 1.00 52.72 98 THR A O 1
ATOM 762 N N . THR A 1 99 ? 8.380 33.257 0.759 1.00 51.69 99 THR A N 1
ATOM 763 C CA . THR A 1 99 ? 8.991 31.972 1.142 1.00 51.69 99 THR A CA 1
ATOM 764 C C . THR A 1 99 ? 8.259 31.265 2.283 1.00 51.69 99 THR A C 1
ATOM 766 O O . THR A 1 99 ? 8.127 30.042 2.236 1.00 51.69 99 THR A O 1
ATOM 769 N N . ASP A 1 100 ? 7.672 31.998 3.233 1.00 52.44 100 ASP A N 1
ATOM 770 C CA . ASP A 1 100 ? 6.930 31.392 4.351 1.00 52.44 100 ASP A CA 1
ATOM 771 C C . ASP A 1 100 ? 5.685 30.620 3.884 1.00 52.44 100 ASP A C 1
ATOM 773 O O . ASP A 1 100 ? 5.353 29.575 4.439 1.00 52.44 100 ASP A O 1
ATOM 777 N N . ASN A 1 101 ? 5.019 31.074 2.816 1.00 55.69 101 ASN A N 1
ATOM 778 C CA . ASN A 1 101 ? 3.828 30.404 2.285 1.00 55.69 101 ASN A CA 1
ATOM 779 C C . ASN A 1 101 ? 4.164 29.157 1.453 1.00 55.69 101 ASN A C 1
ATOM 781 O O . ASN A 1 101 ? 3.416 28.185 1.494 1.00 55.69 101 ASN A O 1
ATOM 785 N N . ILE A 1 102 ? 5.281 29.141 0.717 1.00 55.78 102 ILE A N 1
ATOM 786 C CA . ILE A 1 102 ? 5.674 27.982 -0.108 1.00 55.78 102 ILE A CA 1
ATOM 787 C C . ILE A 1 102 ? 6.279 26.872 0.761 1.00 55.78 102 ILE A C 1
ATOM 789 O O . ILE A 1 102 ? 5.927 25.706 0.587 1.00 55.78 102 ILE A O 1
ATOM 793 N N . VAL A 1 103 ? 7.120 27.222 1.744 1.00 58.81 103 VAL A N 1
ATOM 794 C CA . VAL A 1 103 ? 7.651 26.252 2.717 1.00 58.81 103 VAL A CA 1
ATOM 795 C C . VAL A 1 103 ? 6.516 25.668 3.559 1.00 58.81 103 VAL A C 1
ATOM 797 O O . VAL A 1 103 ? 6.449 24.448 3.711 1.00 58.81 103 VAL A O 1
ATOM 800 N N . ASN A 1 104 ? 5.559 26.495 4.005 1.00 60.53 104 ASN A N 1
ATOM 801 C CA . ASN A 1 104 ? 4.347 25.984 4.646 1.00 60.53 104 ASN A CA 1
ATOM 802 C C . ASN A 1 104 ? 3.553 25.066 3.715 1.00 60.53 104 ASN A C 1
ATOM 804 O O . ASN A 1 104 ? 3.154 23.999 4.155 1.00 60.53 104 ASN A O 1
ATOM 808 N N . ASN A 1 105 ? 3.355 25.404 2.439 1.00 65.38 105 ASN A N 1
ATOM 809 C CA . ASN A 1 105 ? 2.600 24.545 1.517 1.00 65.38 105 ASN A CA 1
ATOM 810 C C . ASN A 1 105 ? 3.271 23.183 1.272 1.00 65.38 105 ASN A C 1
ATOM 812 O O . ASN A 1 105 ? 2.574 22.167 1.208 1.00 65.38 105 ASN A O 1
ATOM 816 N N . ASN A 1 106 ? 4.602 23.128 1.191 1.00 68.75 106 ASN A N 1
ATOM 817 C CA . ASN A 1 106 ? 5.326 21.859 1.076 1.00 68.75 106 ASN A CA 1
ATOM 818 C C . ASN A 1 106 ? 5.225 21.034 2.367 1.00 68.75 106 ASN A C 1
ATOM 820 O O . ASN A 1 106 ? 4.865 19.860 2.303 1.00 68.75 106 ASN A O 1
ATOM 824 N N . LEU A 1 107 ? 5.417 21.657 3.534 1.00 72.75 107 LEU A N 1
ATOM 825 C CA . LEU A 1 107 ? 5.229 21.000 4.835 1.00 72.75 107 LEU A CA 1
ATOM 826 C C . LEU A 1 107 ? 3.783 20.518 5.033 1.00 72.75 107 LEU A C 1
ATOM 828 O O . LEU A 1 107 ? 3.549 19.427 5.548 1.00 72.75 107 LEU A O 1
ATOM 832 N N . ILE A 1 108 ? 2.794 21.302 4.595 1.00 79.44 108 ILE A N 1
ATOM 833 C CA . ILE A 1 108 ? 1.374 20.931 4.614 1.00 79.44 108 ILE A CA 1
ATOM 834 C C . ILE A 1 108 ? 1.146 19.710 3.720 1.00 79.44 108 ILE A C 1
ATOM 836 O O . ILE A 1 108 ? 0.476 18.769 4.139 1.00 79.44 108 ILE A O 1
ATOM 840 N N . THR A 1 109 ? 1.728 19.688 2.520 1.00 81.19 109 THR A N 1
ATOM 841 C CA . THR A 1 109 ? 1.581 18.565 1.585 1.00 81.19 109 THR A CA 1
ATOM 842 C C . THR A 1 109 ? 2.209 17.287 2.143 1.00 81.19 109 THR A C 1
ATOM 844 O O . THR A 1 109 ? 1.568 16.237 2.128 1.00 81.19 109 THR A O 1
ATOM 847 N N . GLU A 1 110 ? 3.415 17.363 2.710 1.00 86.19 110 GLU A N 1
ATOM 848 C CA . GLU A 1 110 ? 4.073 16.222 3.361 1.00 86.19 110 GLU A CA 1
ATOM 849 C C . GLU A 1 110 ? 3.265 15.699 4.554 1.00 86.19 110 GLU A C 1
ATOM 851 O O . GLU A 1 110 ? 3.030 14.493 4.662 1.00 86.19 110 GLU A O 1
ATOM 856 N N . ASN A 1 111 ? 2.751 16.595 5.402 1.00 88.38 111 ASN A N 1
ATOM 857 C CA . ASN A 1 111 ? 1.904 16.221 6.534 1.00 88.38 111 ASN A CA 1
ATOM 858 C C . ASN A 1 111 ? 0.611 15.529 6.084 1.00 88.38 111 ASN A C 1
ATOM 860 O O . ASN A 1 111 ? 0.207 14.537 6.691 1.00 88.38 111 ASN A O 1
ATOM 864 N N . ILE A 1 112 ? -0.017 15.996 4.999 1.00 90.00 112 ILE A N 1
ATOM 865 C CA . ILE A 1 112 ? -1.203 15.351 4.416 1.00 90.00 112 ILE A CA 1
ATOM 866 C C . ILE A 1 112 ? -0.863 13.942 3.920 1.00 90.00 112 ILE A C 1
ATOM 868 O O . ILE A 1 112 ? -1.629 13.006 4.155 1.00 90.00 112 ILE A O 1
ATOM 872 N N . VAL A 1 113 ? 0.279 13.765 3.252 1.00 91.50 113 VAL A N 1
ATOM 873 C CA . VAL A 1 113 ? 0.709 12.453 2.749 1.00 91.50 113 VAL A CA 1
ATOM 874 C C . VAL A 1 113 ? 0.960 11.486 3.907 1.00 91.50 113 VAL A C 1
ATOM 876 O O . VAL A 1 113 ? 0.416 10.378 3.900 1.00 91.50 113 VAL A O 1
ATOM 879 N N . VAL A 1 114 ? 1.716 11.904 4.927 1.00 93.06 114 VAL A N 1
ATOM 880 C CA . VAL A 1 114 ? 1.971 11.103 6.138 1.00 93.06 114 VAL A CA 1
ATOM 881 C C . VAL A 1 114 ? 0.657 10.710 6.813 1.00 93.06 114 VAL A C 1
ATOM 883 O O . VAL A 1 114 ? 0.449 9.538 7.125 1.00 93.06 114 VAL A O 1
ATOM 886 N N . GLU A 1 115 ? -0.266 11.655 6.960 1.00 94.00 115 GLU A N 1
ATOM 887 C CA . GLU A 1 115 ? -1.590 11.432 7.538 1.00 94.00 115 GLU A CA 1
ATOM 888 C C . GLU A 1 115 ? -2.414 10.407 6.739 1.00 94.00 115 GLU A C 1
ATOM 890 O O . GLU A 1 115 ? -3.021 9.509 7.325 1.00 94.00 115 GLU A O 1
ATOM 895 N N . ILE A 1 116 ? -2.420 10.476 5.402 1.00 94.50 116 ILE A N 1
ATOM 896 C CA . ILE A 1 116 ? -3.114 9.492 4.552 1.00 94.50 116 ILE A CA 1
ATOM 897 C C . ILE A 1 116 ? -2.534 8.088 4.762 1.00 94.50 116 ILE A C 1
ATOM 899 O O . ILE A 1 116 ? -3.293 7.121 4.890 1.00 94.50 116 ILE A O 1
ATOM 903 N N . PHE A 1 117 ? -1.207 7.959 4.833 1.00 95.31 117 PHE A N 1
ATOM 904 C CA . PHE A 1 117 ? -0.562 6.675 5.110 1.00 95.31 117 PHE A CA 1
ATOM 905 C C . PHE A 1 117 ? -0.878 6.162 6.517 1.00 95.31 117 PHE A C 1
ATOM 907 O O . PHE A 1 117 ? -1.147 4.971 6.688 1.00 95.31 117 PHE A O 1
ATOM 914 N N . GLU A 1 118 ? -0.914 7.038 7.523 1.00 95.81 118 GLU A N 1
ATOM 915 C CA . GLU A 1 118 ? -1.326 6.651 8.871 1.00 95.81 118 GLU A CA 1
ATOM 916 C C . GLU A 1 118 ? -2.784 6.178 8.917 1.00 95.81 118 GLU A C 1
ATOM 918 O O . GLU A 1 118 ? -3.070 5.181 9.584 1.00 95.81 118 GLU A O 1
ATOM 923 N N . ARG A 1 119 ? -3.699 6.831 8.187 1.00 94.88 119 ARG A N 1
ATOM 924 C CA . ARG A 1 119 ? -5.103 6.393 8.068 1.00 94.88 119 ARG A CA 1
ATOM 925 C C . ARG A 1 119 ? -5.201 5.007 7.448 1.00 94.88 119 ARG A C 1
ATOM 927 O O . ARG A 1 119 ? -5.830 4.137 8.041 1.00 94.88 119 ARG A O 1
ATOM 934 N N . LYS A 1 120 ? -4.508 4.772 6.330 1.00 95.12 120 LYS A N 1
ATOM 935 C CA . LYS A 1 120 ? -4.444 3.448 5.687 1.00 95.12 120 LYS A CA 1
ATOM 936 C C . LYS A 1 120 ? -3.819 2.377 6.576 1.00 95.12 120 LYS A C 1
ATOM 938 O O . LYS A 1 120 ? -4.160 1.210 6.486 1.00 95.12 120 LYS A O 1
ATOM 943 N N . LYS A 1 121 ? -2.900 2.741 7.468 1.00 95.00 121 LYS A N 1
ATOM 944 C CA . LYS A 1 121 ? -2.347 1.795 8.448 1.00 95.00 121 LYS A CA 1
ATOM 945 C C . LYS A 1 121 ? -3.317 1.511 9.602 1.00 95.00 121 LYS A C 1
ATOM 947 O O . LYS A 1 121 ? -3.185 0.493 10.282 1.00 95.00 121 LYS A O 1
ATOM 952 N N . ARG A 1 122 ? -4.245 2.432 9.885 1.00 96.25 122 ARG A N 1
ATOM 953 C CA . ARG A 1 122 ? -5.185 2.348 11.011 1.00 96.25 122 ARG A CA 1
ATOM 954 C C . ARG A 1 122 ? -6.591 1.881 10.637 1.00 96.25 122 ARG A C 1
ATOM 956 O O . ARG A 1 122 ? -7.326 1.503 11.539 1.00 96.25 122 ARG A O 1
ATOM 963 N N . GLU A 1 123 ? -6.943 1.831 9.357 1.00 96.19 123 GLU A N 1
ATOM 964 C CA . GLU A 1 123 ? -8.267 1.401 8.873 1.00 96.19 123 GLU A CA 1
ATOM 965 C C . GLU A 1 123 ? -8.649 -0.028 9.279 1.00 96.19 123 GLU A C 1
ATOM 967 O O . GLU A 1 123 ? -9.827 -0.327 9.447 1.00 96.19 123 GLU A O 1
ATOM 972 N N . THR A 1 124 ? -7.659 -0.892 9.505 1.00 96.69 124 THR A N 1
ATOM 973 C CA . THR A 1 124 ? -7.870 -2.268 9.964 1.00 96.69 124 THR A CA 1
ATOM 974 C C . THR A 1 124 ? -7.961 -2.399 11.490 1.00 96.69 124 THR A C 1
ATOM 976 O O . THR A 1 124 ? -8.146 -3.496 12.024 1.00 96.69 124 THR A O 1
ATOM 979 N N . ASN A 1 125 ? -7.847 -1.283 12.216 1.00 97.44 125 ASN A N 1
ATOM 980 C CA . ASN A 1 125 ? -7.896 -1.252 13.668 1.00 97.44 125 ASN A CA 1
ATOM 981 C C . ASN A 1 125 ? -9.266 -0.777 14.167 1.00 97.44 125 ASN A C 1
ATOM 983 O O . ASN A 1 125 ? -9.792 0.258 13.755 1.00 97.44 125 ASN A O 1
ATOM 987 N N . LEU A 1 126 ? -9.783 -1.482 15.164 1.00 96.75 126 LEU A N 1
ATOM 988 C CA . LEU A 1 126 ? -10.985 -1.139 15.907 1.00 96.75 126 LEU A CA 1
ATOM 989 C C . LEU A 1 126 ? -10.617 -0.918 17.377 1.00 96.75 126 LEU A C 1
ATOM 991 O O . LEU A 1 126 ? -9.934 -1.743 17.985 1.00 96.75 126 LEU A O 1
ATOM 995 N N . ILE A 1 127 ? -11.063 0.191 17.965 1.00 97.56 127 ILE A N 1
ATOM 996 C CA . ILE A 1 127 ? -10.883 0.466 19.392 1.00 97.56 127 ILE A CA 1
ATOM 997 C C . ILE A 1 127 ? -12.172 0.122 20.121 1.00 97.56 127 ILE A C 1
ATOM 999 O O . ILE A 1 127 ? -13.230 0.670 19.817 1.00 97.56 127 ILE A O 1
ATOM 1003 N N . VAL A 1 128 ? -12.074 -0.777 21.094 1.00 97.19 128 VAL A N 1
ATOM 1004 C CA . VAL A 1 128 ? -13.200 -1.249 21.897 1.00 97.19 128 VAL A CA 1
ATOM 1005 C C . VAL A 1 128 ? -13.035 -0.782 23.339 1.00 97.19 128 VAL A C 1
ATOM 1007 O O . VAL A 1 128 ? -11.995 -0.992 23.963 1.00 97.19 128 VAL A O 1
ATOM 1010 N N . TYR A 1 129 ? -14.070 -0.149 23.874 1.00 96.56 129 TYR A N 1
ATOM 1011 C CA . TYR A 1 129 ? -14.125 0.418 25.216 1.00 96.56 129 TYR A CA 1
ATOM 1012 C C . TYR A 1 129 ? -15.024 -0.414 26.130 1.00 96.56 129 TYR A C 1
ATOM 1014 O O . TYR A 1 129 ? -15.871 -1.176 25.671 1.00 96.56 129 TYR A O 1
ATOM 1022 N N . ASN A 1 130 ? -14.866 -0.214 27.441 1.00 94.25 130 ASN A N 1
ATOM 1023 C CA . ASN A 1 130 ? -15.703 -0.820 28.482 1.00 94.25 130 ASN A CA 1
ATOM 1024 C C . ASN A 1 130 ? -15.687 -2.359 28.505 1.00 94.25 130 ASN A C 1
ATOM 1026 O O . ASN A 1 130 ? -16.632 -2.984 28.972 1.00 94.25 130 ASN A O 1
ATOM 1030 N N . VAL A 1 131 ? -14.596 -2.976 28.046 1.00 94.25 131 VAL A N 1
ATOM 1031 C CA . VAL A 1 131 ? -14.375 -4.418 28.211 1.00 94.25 131 VAL A CA 1
ATOM 1032 C C . VAL A 1 131 ? -13.723 -4.654 29.565 1.00 94.25 131 VAL A C 1
ATOM 1034 O O . VAL A 1 131 ? -12.613 -4.176 29.803 1.00 94.25 131 VAL A O 1
ATOM 1037 N N . GLU A 1 132 ? -14.382 -5.403 30.442 1.00 93.19 132 GLU A N 1
ATOM 1038 C CA . GLU A 1 132 ? -13.846 -5.756 31.762 1.00 93.19 132 GLU A CA 1
ATOM 1039 C C . GLU A 1 132 ? -12.449 -6.376 31.669 1.00 93.19 132 GLU A C 1
ATOM 1041 O O . GLU A 1 132 ? -12.202 -7.246 30.825 1.00 93.19 132 GLU A O 1
ATOM 1046 N N . GLU A 1 133 ? -11.531 -5.917 32.523 1.00 91.12 133 GLU A N 1
ATOM 1047 C CA . GLU A 1 133 ? -10.156 -6.419 32.587 1.00 91.12 133 GLU A CA 1
ATOM 1048 C C . GLU A 1 133 ? -10.118 -7.892 33.020 1.00 91.12 133 GLU A C 1
ATOM 1050 O O . GLU A 1 133 ? -10.663 -8.284 34.051 1.00 91.12 133 GLU A O 1
ATOM 1055 N N . SER A 1 134 ? -9.451 -8.728 32.223 1.00 89.06 134 SER A N 1
ATOM 1056 C CA . SER A 1 134 ? -9.206 -10.122 32.585 1.00 89.06 134 SER A CA 1
ATOM 1057 C C . SER A 1 134 ? -7.951 -10.224 33.458 1.00 89.06 134 SER A C 1
ATOM 1059 O O . SER A 1 134 ? -6.870 -9.792 33.056 1.00 89.06 134 SER A O 1
ATOM 1061 N N . ASN A 1 135 ? -8.072 -10.847 34.631 1.00 83.94 135 ASN A N 1
ATOM 1062 C CA . ASN A 1 135 ? -6.946 -11.101 35.533 1.00 83.94 135 ASN A CA 1
ATOM 1063 C C . ASN A 1 135 ? -6.292 -12.473 35.271 1.00 83.94 135 ASN A C 1
ATOM 1065 O O . ASN A 1 135 ? -6.947 -13.418 34.819 1.00 83.94 135 ASN A O 1
ATOM 1069 N N . GLY A 1 136 ? -4.997 -12.582 35.588 1.00 82.81 136 GLY A N 1
ATOM 1070 C CA . GLY A 1 136 ? -4.220 -13.826 35.528 1.00 82.81 136 GLY A CA 1
ATOM 1071 C C . GLY A 1 136 ? -3.356 -14.008 34.272 1.00 82.81 136 GLY A C 1
ATOM 1072 O O . GLY A 1 136 ? -3.248 -13.127 33.417 1.00 82.81 136 GLY A O 1
ATOM 1073 N N . ILE A 1 137 ? -2.719 -15.179 34.177 1.00 83.31 137 ILE A N 1
ATOM 1074 C CA . ILE A 1 137 ? -1.765 -15.542 33.110 1.00 83.31 137 ILE A CA 1
ATOM 1075 C C . ILE A 1 137 ? -2.464 -15.597 31.740 1.00 83.31 137 ILE A C 1
ATOM 1077 O O . ILE A 1 137 ? -1.933 -15.127 30.736 1.00 83.31 137 ILE A O 1
ATOM 1081 N N . GLU A 1 138 ? -3.714 -16.059 31.715 1.00 88.69 138 GLU A N 1
ATOM 1082 C CA . GLU A 1 138 ? -4.524 -16.230 30.501 1.00 88.69 138 GLU A CA 1
ATOM 1083 C C . GLU A 1 138 ? -5.329 -14.986 30.104 1.00 88.69 138 GLU A C 1
ATOM 1085 O O . GLU A 1 138 ? -6.245 -15.064 29.283 1.00 88.69 138 GLU A O 1
ATOM 1090 N N . ARG A 1 139 ? -5.003 -13.815 30.666 1.00 88.50 139 ARG A N 1
ATOM 1091 C CA . ARG A 1 139 ? -5.730 -12.562 30.401 1.00 88.50 139 ARG A CA 1
ATOM 1092 C C . ARG A 1 139 ? -5.949 -12.287 28.912 1.00 88.50 139 ARG A C 1
ATOM 1094 O O . ARG A 1 139 ? -7.031 -11.869 28.518 1.00 88.50 139 ARG A O 1
ATOM 1101 N N . LYS A 1 140 ? -4.935 -12.572 28.084 1.00 90.00 140 LYS A N 1
ATOM 1102 C CA . LYS A 1 140 ? -4.981 -12.351 26.634 1.00 90.00 140 LYS A CA 1
ATOM 1103 C C . LYS A 1 140 ? -6.005 -13.263 25.966 1.00 90.00 140 LYS A C 1
ATOM 1105 O O . LYS A 1 140 ? -6.772 -12.789 25.145 1.00 90.00 140 LYS A O 1
ATOM 1110 N N . ASN A 1 141 ? -6.055 -14.536 26.347 1.00 92.38 141 ASN A N 1
ATOM 1111 C CA . ASN A 1 141 ? -6.982 -15.497 25.752 1.00 92.38 141 ASN A CA 1
ATOM 1112 C C . ASN A 1 141 ? -8.426 -15.192 26.158 1.00 92.38 141 ASN A C 1
ATOM 1114 O O . ASN A 1 141 ? -9.326 -15.258 25.328 1.00 92.38 141 ASN A O 1
ATOM 1118 N N . LYS A 1 142 ? -8.648 -14.783 27.413 1.00 93.06 142 LYS A N 1
ATOM 1119 C CA . LYS A 1 142 ? -9.974 -14.357 27.885 1.00 93.06 142 LYS A CA 1
ATOM 1120 C C . LYS A 1 142 ? -10.470 -13.118 27.144 1.00 93.06 142 LYS A C 1
ATOM 1122 O O . LYS A 1 142 ? -11.593 -13.121 26.649 1.00 93.06 142 LYS A O 1
ATOM 1127 N N . ASP A 1 143 ? -9.627 -12.093 27.024 1.00 93.38 143 ASP A N 1
ATOM 1128 C CA . ASP A 1 143 ? -9.959 -10.890 26.254 1.00 93.38 143 ASP A CA 1
ATOM 1129 C C . ASP A 1 143 ? -10.207 -11.230 24.774 1.00 93.38 143 ASP A C 1
ATOM 1131 O O . ASP A 1 143 ? -11.156 -10.724 24.179 1.00 93.38 143 ASP A O 1
ATOM 1135 N N . PHE A 1 144 ? -9.400 -12.126 24.195 1.00 94.75 144 PHE A N 1
ATOM 1136 C CA . PHE A 1 144 ? -9.542 -12.554 22.804 1.00 94.75 144 PHE A CA 1
ATOM 1137 C C . PHE A 1 144 ? -10.885 -13.239 22.580 1.00 94.75 144 PHE A C 1
ATOM 1139 O O . PHE A 1 144 ? -11.614 -12.855 21.673 1.00 94.75 144 PHE A O 1
ATOM 1146 N N . ASN A 1 145 ? -11.258 -14.180 23.447 1.00 94.06 145 ASN A N 1
ATOM 1147 C CA . ASN A 1 145 ? -12.526 -14.895 23.342 1.00 94.06 145 ASN A CA 1
ATOM 1148 C C . ASN A 1 145 ? -13.733 -13.958 23.504 1.00 94.06 145 ASN A C 1
ATOM 1150 O O . ASN A 1 145 ? -14.675 -14.057 22.724 1.00 94.06 145 ASN A O 1
ATOM 1154 N N . LYS A 1 146 ? -13.685 -12.998 24.443 1.00 94.38 146 LYS A N 1
ATOM 1155 C CA . LYS A 1 146 ? -14.744 -11.981 24.604 1.00 94.38 146 LYS A CA 1
ATOM 1156 C C . LYS A 1 146 ? -14.953 -11.173 23.320 1.00 94.38 146 LYS A C 1
ATOM 1158 O O . LYS A 1 146 ? -16.085 -11.004 22.869 1.00 94.38 146 LYS A O 1
ATOM 1163 N N . ILE A 1 147 ? -13.864 -10.685 22.722 1.00 95.12 147 ILE A N 1
ATOM 1164 C CA . ILE A 1 147 ? -13.927 -9.908 21.477 1.00 95.12 147 ILE A CA 1
ATOM 1165 C C . ILE A 1 147 ? -14.348 -10.788 20.297 1.00 95.12 147 ILE A C 1
ATOM 1167 O O . ILE A 1 147 ? -15.179 -10.361 19.502 1.00 95.12 147 ILE A O 1
ATOM 1171 N N . LYS A 1 148 ? -13.838 -12.019 20.203 1.00 94.75 148 LYS A N 1
ATOM 1172 C CA . LYS A 1 148 ? -14.197 -12.976 19.151 1.00 94.75 148 LYS A CA 1
ATOM 1173 C C . LYS A 1 148 ? -15.701 -13.243 19.141 1.00 94.75 148 LYS A C 1
ATOM 1175 O O . LYS A 1 148 ? -16.328 -13.055 18.102 1.00 94.75 148 LYS A O 1
ATOM 1180 N N . SER A 1 149 ? -16.295 -13.561 20.293 1.00 93.12 149 SER A N 1
ATOM 1181 C CA . SER A 1 149 ? -17.750 -13.730 20.411 1.00 93.12 149 SER A CA 1
ATOM 1182 C C . SER A 1 149 ? -18.512 -12.456 20.037 1.00 93.12 149 SER A C 1
ATOM 1184 O O . SER A 1 149 ? -19.498 -12.517 19.311 1.00 93.12 149 SER A O 1
ATOM 1186 N N . ALA A 1 150 ? -18.042 -11.285 20.478 1.00 93.69 150 ALA A N 1
ATOM 1187 C CA . ALA A 1 150 ? -18.681 -10.010 20.155 1.00 93.69 150 ALA A CA 1
ATOM 1188 C C . ALA A 1 150 ? -18.675 -9.697 18.649 1.00 93.69 150 ALA A C 1
ATOM 1190 O O . ALA A 1 150 ? -19.660 -9.183 18.126 1.00 93.69 150 ALA A O 1
ATOM 1191 N N . VAL A 1 151 ? -17.583 -10.013 17.948 1.00 93.69 151 VAL A N 1
ATOM 1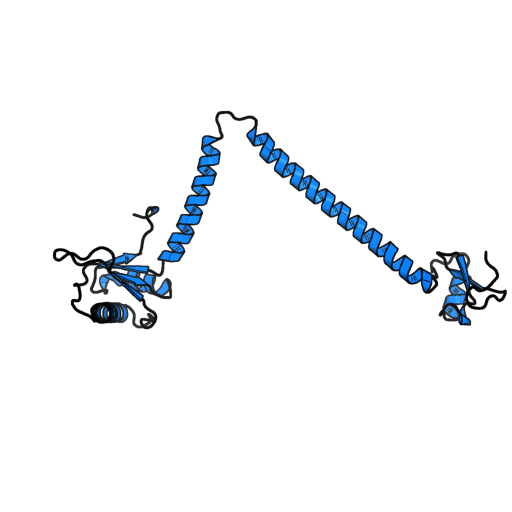192 C CA . VAL A 1 151 ? -17.460 -9.811 16.497 1.00 93.69 151 VAL A CA 1
ATOM 1193 C C . VAL A 1 151 ? -18.331 -10.797 15.730 1.00 93.69 151 VAL A C 1
ATOM 1195 O O . VAL A 1 151 ? -19.077 -10.375 14.849 1.00 93.69 151 VAL A O 1
ATOM 1198 N N . GLN A 1 152 ? -18.301 -12.077 16.108 1.00 92.25 152 GLN A N 1
ATOM 1199 C CA . GLN A 1 152 ? -19.121 -13.119 15.483 1.00 92.25 152 GLN A CA 1
ATOM 1200 C C . GLN A 1 152 ? -20.622 -12.835 15.626 1.00 92.25 152 GLN A C 1
ATOM 1202 O O . GLN A 1 152 ? -21.369 -13.039 14.677 1.00 92.25 152 GLN A O 1
ATOM 1207 N N . ASN A 1 153 ? -21.051 -12.264 16.758 1.00 89.62 153 ASN A N 1
ATOM 1208 C CA . ASN A 1 153 ? -22.441 -11.840 16.965 1.00 89.62 153 ASN A CA 1
ATOM 1209 C C . ASN A 1 153 ? -22.890 -10.717 16.015 1.00 89.62 153 ASN A C 1
ATOM 1211 O O . ASN A 1 153 ? -24.084 -10.561 15.758 1.00 89.62 153 ASN A O 1
ATOM 1215 N N . VAL A 1 154 ? -21.958 -9.892 15.533 1.00 90.75 154 VAL A N 1
ATOM 1216 C CA . VAL A 1 154 ? -22.271 -8.779 14.627 1.00 90.75 154 VAL A CA 1
ATOM 1217 C C . VAL A 1 154 ? -22.184 -9.203 13.168 1.00 90.75 154 VAL A C 1
ATOM 1219 O O . VAL A 1 154 ? -23.014 -8.772 12.365 1.00 90.75 154 VAL A O 1
ATOM 1222 N N . SER A 1 155 ? -21.190 -10.020 12.825 1.00 85.62 155 SER A N 1
ATOM 1223 C CA . SER A 1 155 ? -20.972 -10.494 11.464 1.00 85.62 155 SER A CA 1
ATOM 1224 C C . SER A 1 155 ? -20.230 -11.827 11.474 1.00 85.62 155 SER A C 1
ATOM 1226 O O . SER A 1 155 ? -19.030 -11.878 11.741 1.00 85.62 155 SER A O 1
ATOM 1228 N N . GLU A 1 156 ? -20.929 -12.903 11.114 1.00 84.81 156 GLU A N 1
ATOM 1229 C CA . GLU A 1 156 ? -20.351 -14.251 10.997 1.00 84.81 156 GLU A CA 1
ATOM 1230 C C . GLU A 1 156 ? -19.280 -14.345 9.899 1.00 84.81 156 GLU A C 1
ATOM 1232 O O . GLU A 1 156 ? -18.406 -15.204 9.948 1.00 84.81 156 GLU A O 1
ATOM 1237 N N . SER A 1 157 ? -19.317 -13.438 8.919 1.00 84.69 157 SER A N 1
ATOM 1238 C CA . SER A 1 157 ? -18.389 -13.418 7.785 1.00 84.69 157 SER A CA 1
ATOM 1239 C C . SER A 1 157 ? -16.972 -12.946 8.126 1.00 84.69 157 SER A C 1
ATOM 1241 O O . SER A 1 157 ? -16.082 -13.080 7.289 1.00 84.69 157 SER A O 1
ATOM 1243 N N . VAL A 1 158 ? -16.757 -12.345 9.302 1.00 87.69 158 VAL A N 1
ATOM 1244 C CA . VAL A 1 158 ? -15.462 -11.755 9.665 1.00 87.69 158 VAL A CA 1
ATOM 1245 C C . VAL A 1 158 ? -14.504 -12.853 10.112 1.00 87.69 158 VAL A C 1
ATOM 1247 O O . VAL A 1 158 ? -14.781 -13.599 11.053 1.00 87.69 158 VAL A O 1
ATOM 1250 N N . ALA A 1 159 ? -13.335 -12.921 9.477 1.00 87.19 159 ALA A N 1
ATOM 1251 C CA . ALA A 1 159 ? -12.296 -13.876 9.841 1.00 87.19 159 ALA A CA 1
ATOM 1252 C C . ALA A 1 159 ? -11.681 -13.511 11.204 1.00 87.19 159 ALA A C 1
ATOM 1254 O O . ALA A 1 159 ? -10.838 -12.624 11.321 1.00 87.19 159 ALA A O 1
ATOM 1255 N N . THR A 1 160 ? -12.105 -14.201 12.265 1.00 88.06 160 THR A N 1
ATOM 1256 C CA . THR A 1 160 ? -11.631 -13.920 13.632 1.00 88.06 160 THR A CA 1
ATOM 1257 C C . THR A 1 160 ? -10.325 -14.618 14.006 1.00 88.06 160 THR A C 1
ATOM 1259 O O . THR A 1 160 ? -9.738 -14.287 15.031 1.00 88.06 160 THR A O 1
ATOM 1262 N N . ASP A 1 161 ? -9.863 -15.591 13.221 1.00 86.56 161 ASP A N 1
ATOM 1263 C CA . ASP A 1 161 ? -8.720 -16.432 13.606 1.00 86.56 161 ASP A CA 1
ATOM 1264 C C . ASP A 1 161 ? -7.366 -15.733 13.418 1.00 86.56 161 ASP A C 1
ATOM 1266 O O . ASP A 1 161 ? -6.410 -16.036 14.128 1.00 86.56 161 ASP A O 1
ATOM 1270 N N . THR A 1 162 ? -7.291 -14.743 12.524 1.00 90.00 162 THR A N 1
ATOM 1271 C CA . THR A 1 162 ? -6.088 -13.924 12.292 1.00 90.00 162 THR A CA 1
ATOM 1272 C C . THR A 1 162 ? -6.075 -12.628 13.111 1.00 90.00 162 THR A C 1
ATOM 1274 O O . THR A 1 162 ? -5.099 -11.872 13.075 1.00 90.00 162 THR A O 1
ATOM 1277 N N . MET A 1 163 ? -7.131 -12.375 13.893 1.00 94.12 163 MET A N 1
ATOM 1278 C CA . MET A 1 163 ? -7.285 -11.167 14.699 1.00 94.12 163 MET A CA 1
ATOM 1279 C C . MET A 1 163 ? -6.195 -11.056 15.773 1.00 94.12 163 MET A C 1
ATOM 1281 O O . MET A 1 163 ? -5.868 -12.016 16.472 1.00 94.12 163 MET A O 1
ATOM 1285 N N . LYS A 1 164 ? -5.680 -9.840 15.983 1.00 95.38 164 LYS A N 1
ATOM 1286 C CA . LYS A 1 164 ? -4.773 -9.530 17.100 1.00 95.38 164 LYS A CA 1
ATOM 1287 C C . LYS A 1 164 ? -5.425 -8.546 18.055 1.00 95.38 164 LYS A C 1
ATOM 1289 O O . LYS A 1 164 ? -6.024 -7.567 17.622 1.00 95.38 164 LYS A O 1
ATOM 1294 N N . ILE A 1 165 ? -5.258 -8.766 19.357 1.00 95.19 165 ILE A N 1
ATOM 1295 C CA . ILE A 1 165 ? -5.798 -7.875 20.388 1.00 95.19 165 ILE A CA 1
ATOM 1296 C C . ILE A 1 165 ? -4.711 -7.355 21.328 1.00 95.19 165 ILE A C 1
ATOM 1298 O O . ILE A 1 165 ? -3.801 -8.083 21.734 1.00 95.19 165 ILE A O 1
ATOM 1302 N N . ILE A 1 166 ? -4.795 -6.071 21.672 1.00 95.25 166 ILE A N 1
ATOM 1303 C CA . ILE A 1 166 ? -3.818 -5.383 22.517 1.00 95.25 166 ILE A CA 1
ATOM 1304 C C . ILE A 1 166 ? -4.550 -4.384 23.419 1.00 95.25 166 ILE A C 1
ATOM 1306 O O . ILE A 1 166 ? -5.207 -3.470 22.931 1.00 95.25 166 ILE A O 1
ATOM 1310 N N . ARG A 1 167 ? -4.416 -4.510 24.745 1.00 95.12 167 ARG A N 1
ATOM 1311 C CA . ARG A 1 167 ? -4.892 -3.488 25.698 1.00 95.12 167 ARG A CA 1
ATOM 1312 C C . ARG A 1 167 ? -4.043 -2.221 25.576 1.00 95.12 167 ARG A C 1
ATOM 1314 O O . ARG A 1 167 ? -2.815 -2.302 25.559 1.00 95.12 167 ARG A O 1
ATOM 1321 N N . LEU A 1 168 ? -4.688 -1.061 25.537 1.00 95.25 168 LEU A N 1
ATOM 1322 C CA . LEU A 1 168 ? -4.036 0.242 25.427 1.00 95.25 168 LEU A CA 1
ATOM 1323 C C . LEU A 1 168 ? -3.866 0.895 26.804 1.00 95.25 168 LEU A C 1
ATOM 1325 O O . LEU A 1 168 ? -4.812 0.985 27.581 1.00 95.25 168 LEU A O 1
ATOM 1329 N N . GLY A 1 169 ? -2.663 1.399 27.087 1.00 93.88 169 GLY A N 1
ATOM 1330 C CA . GLY A 1 169 ? -2.360 2.153 28.308 1.00 93.88 169 GLY A CA 1
ATOM 1331 C C . GLY A 1 169 ? -1.935 1.310 29.519 1.00 93.88 169 GLY A C 1
ATOM 1332 O O . GLY A 1 169 ? -1.856 0.075 29.479 1.00 93.88 169 GLY A O 1
ATOM 1333 N N . LYS A 1 170 ? -1.627 2.012 30.616 1.00 91.81 170 LYS A N 1
ATOM 1334 C CA . LYS A 1 170 ? -1.208 1.423 31.898 1.00 91.81 170 LYS A CA 1
ATOM 1335 C C . LYS A 1 170 ? -2.417 0.906 32.673 1.00 91.81 170 LYS A C 1
ATOM 1337 O O . LYS A 1 170 ? -3.470 1.534 32.653 1.00 91.81 170 LYS A O 1
ATOM 1342 N N . TYR A 1 171 ? -2.255 -0.246 33.319 1.00 91.94 171 TYR A N 1
ATOM 1343 C CA . TYR A 1 171 ? -3.298 -0.851 34.145 1.00 91.94 171 TYR A CA 1
ATOM 1344 C C . TYR A 1 171 ? -3.716 0.088 35.281 1.00 91.94 171 TYR A C 1
ATOM 1346 O O . TYR A 1 171 ? -2.856 0.704 35.910 1.00 91.94 171 TYR A O 1
ATOM 1354 N N . SER A 1 172 ? -5.018 0.158 35.545 1.00 87.81 172 SER A N 1
ATOM 1355 C CA . SER A 1 172 ? -5.595 0.845 36.697 1.00 87.81 172 SER A CA 1
ATOM 1356 C C . SER A 1 172 ? -6.783 0.041 37.214 1.00 87.81 172 SER A C 1
ATOM 1358 O O . SER A 1 172 ? -7.515 -0.548 36.425 1.00 87.81 172 SER A O 1
ATOM 1360 N N . GLN A 1 173 ? -6.983 0.022 38.532 1.00 88.38 173 GLN A N 1
ATOM 1361 C CA . GLN A 1 173 ? -8.131 -0.652 39.147 1.00 88.38 173 GLN A CA 1
ATOM 1362 C C . GLN A 1 173 ? -9.445 0.113 38.935 1.00 88.38 173 GLN A C 1
ATOM 1364 O O . GLN A 1 173 ? -10.512 -0.488 38.948 1.00 88.38 173 GLN A O 1
ATOM 1369 N N . GLU A 1 174 ? -9.379 1.425 38.710 1.00 90.75 174 GLU A N 1
ATOM 1370 C CA . GLU A 1 174 ? -10.568 2.278 38.595 1.00 90.75 174 GLU A CA 1
ATOM 1371 C C . GLU A 1 174 ? -11.193 2.265 37.197 1.00 90.75 174 GLU A C 1
ATOM 1373 O O . GLU A 1 174 ? -12.336 2.687 37.019 1.00 90.75 174 GLU A O 1
ATOM 1378 N N . ARG A 1 175 ? -10.431 1.864 36.169 1.00 90.44 175 ARG A N 1
ATOM 1379 C CA . ARG A 1 175 ? -10.845 2.011 34.770 1.00 90.44 175 ARG A CA 1
ATOM 1380 C C . ARG A 1 175 ? -10.410 0.833 33.919 1.00 90.44 175 ARG A C 1
ATOM 1382 O O . ARG A 1 175 ? -9.232 0.497 33.857 1.00 90.44 175 ARG A O 1
ATOM 1389 N N . ASN A 1 176 ? -11.365 0.311 33.156 1.00 93.81 176 ASN A N 1
ATOM 1390 C CA . ASN A 1 176 ? -11.115 -0.686 32.126 1.00 93.81 176 ASN A CA 1
ATOM 1391 C C . ASN A 1 176 ? -10.361 -0.060 30.951 1.00 93.81 176 ASN A C 1
ATOM 1393 O O . ASN A 1 176 ? -10.860 0.862 30.298 1.00 93.81 176 ASN A O 1
ATOM 1397 N N . ARG A 1 177 ? -9.173 -0.582 30.638 1.00 94.56 177 ARG A N 1
ATOM 1398 C CA . ARG A 1 177 ? -8.417 -0.111 29.475 1.00 94.56 177 ARG A CA 1
ATOM 1399 C C . ARG A 1 177 ? -9.093 -0.472 28.153 1.00 94.56 177 ARG A C 1
ATOM 1401 O O . ARG A 1 177 ? -9.560 -1.608 28.015 1.00 94.56 177 ARG A O 1
ATOM 1408 N N . PRO A 1 178 ? -9.052 0.419 27.148 1.00 96.81 178 PRO A N 1
ATOM 1409 C CA . PRO A 1 178 ? -9.498 0.091 25.801 1.00 96.81 178 PRO A CA 1
ATOM 1410 C C . PRO A 1 178 ? -8.695 -1.069 25.204 1.00 96.81 178 PRO A C 1
ATOM 1412 O O . PRO A 1 178 ? -7.505 -1.233 25.490 1.00 96.81 178 PRO A O 1
ATOM 1415 N N . ILE A 1 179 ? -9.331 -1.847 24.336 1.00 97.06 179 ILE A N 1
ATOM 1416 C CA . ILE A 1 179 ? -8.690 -2.900 23.549 1.00 97.06 179 ILE A CA 1
ATOM 1417 C C . ILE A 1 179 ? -8.586 -2.417 22.107 1.00 97.06 179 ILE A C 1
ATOM 1419 O O . ILE A 1 179 ? -9.588 -2.100 21.474 1.00 97.06 179 ILE A O 1
ATOM 1423 N N . LYS A 1 180 ? -7.363 -2.389 21.584 1.00 97.50 180 LYS A N 1
ATOM 1424 C CA . LYS A 1 180 ? -7.099 -2.296 20.156 1.00 97.50 180 LYS A CA 1
ATOM 1425 C C . LYS A 1 180 ? -7.219 -3.679 19.545 1.00 97.50 180 LYS A C 1
ATOM 1427 O O . LYS A 1 180 ? -6.504 -4.602 19.933 1.00 97.5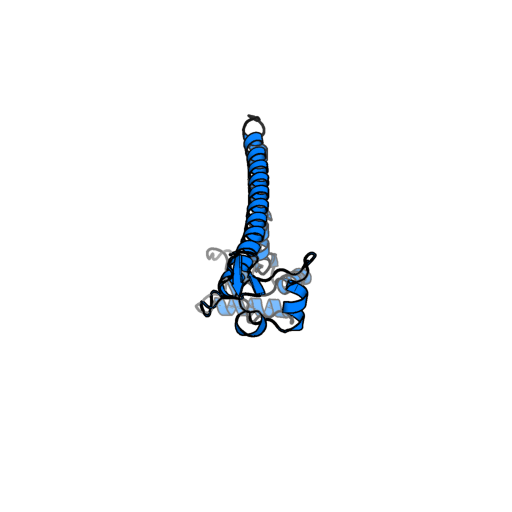0 180 LYS A O 1
ATOM 1432 N N . VAL A 1 181 ? -8.108 -3.786 18.579 1.00 96.88 181 VAL A N 1
ATOM 1433 C CA . VAL A 1 181 ? -8.392 -4.986 17.813 1.00 96.88 181 VAL A CA 1
ATOM 1434 C C . VAL A 1 181 ? -7.889 -4.748 16.395 1.00 96.88 181 VAL A C 1
ATOM 1436 O O . VAL A 1 181 ? -8.268 -3.762 15.776 1.00 96.88 181 VAL A O 1
ATOM 1439 N N . ILE A 1 182 ? -7.005 -5.607 15.903 1.00 96.88 182 ILE A N 1
ATOM 1440 C CA . ILE A 1 182 ? -6.428 -5.532 14.559 1.00 96.88 182 ILE A CA 1
ATOM 1441 C C . ILE A 1 182 ? -7.040 -6.667 13.751 1.00 96.88 182 ILE A C 1
ATOM 1443 O O . ILE A 1 182 ? -6.824 -7.839 14.074 1.00 96.88 182 ILE A O 1
ATOM 1447 N N . ILE A 1 183 ? -7.819 -6.300 12.742 1.00 95.19 183 ILE A N 1
ATOM 1448 C CA . ILE A 1 183 ? -8.436 -7.213 11.781 1.00 95.19 183 ILE A CA 1
ATOM 1449 C C . ILE A 1 183 ? -7.580 -7.201 10.511 1.00 95.19 183 ILE A C 1
ATOM 1451 O O . ILE A 1 183 ? -6.750 -6.319 10.314 1.00 95.19 183 ILE A O 1
ATOM 1455 N N . GLU A 1 184 ? -7.698 -8.220 9.674 1.00 94.44 184 GLU A N 1
ATOM 1456 C CA . GLU A 1 184 ? -6.896 -8.316 8.455 1.00 94.44 184 GLU A CA 1
ATOM 1457 C C . GLU A 1 184 ? -7.425 -7.407 7.339 1.00 94.44 184 GLU A C 1
ATOM 1459 O O . GLU A 1 184 ? -6.644 -6.787 6.620 1.00 94.44 184 GLU A O 1
ATOM 1464 N N . ARG A 1 185 ? -8.753 -7.297 7.227 1.00 94.88 185 ARG A N 1
ATOM 1465 C CA . ARG A 1 185 ? -9.442 -6.585 6.151 1.00 94.88 185 ARG A CA 1
ATOM 1466 C C . ARG A 1 185 ? -10.161 -5.332 6.666 1.00 94.88 185 ARG A C 1
ATOM 1468 O O . ARG A 1 185 ? -10.885 -5.420 7.662 1.00 94.88 185 ARG A O 1
ATOM 1475 N N . PRO A 1 186 ? -10.008 -4.166 6.015 1.00 95.06 186 PRO A N 1
ATOM 1476 C CA . PRO A 1 186 ? -10.715 -2.945 6.411 1.00 95.06 186 PRO A CA 1
ATOM 1477 C C . PRO A 1 186 ? -12.234 -3.039 6.222 1.00 95.06 186 PRO A C 1
ATOM 1479 O O . PRO A 1 186 ? -12.992 -2.416 6.969 1.00 95.06 186 PRO A O 1
ATOM 1482 N N . GLU A 1 187 ? -12.702 -3.839 5.265 1.00 95.00 187 GLU A N 1
ATOM 1483 C CA . GLU A 1 187 ? -14.128 -4.040 4.994 1.00 95.00 187 GLU A CA 1
ATOM 1484 C C . GLU A 1 187 ? -14.844 -4.659 6.199 1.00 95.00 187 GLU A C 1
ATOM 1486 O O . GLU A 1 187 ? -15.961 -4.259 6.535 1.00 95.00 187 GLU A O 1
ATOM 1491 N N . ASP A 1 188 ? -14.171 -5.572 6.900 1.00 94.62 188 ASP A N 1
ATOM 1492 C CA . ASP A 1 188 ? -14.687 -6.231 8.100 1.00 94.62 188 ASP A CA 1
ATOM 1493 C C . ASP A 1 188 ? -14.839 -5.234 9.257 1.00 94.62 188 ASP A C 1
ATOM 1495 O O . ASP A 1 188 ? -15.865 -5.208 9.942 1.00 94.62 188 ASP A O 1
ATOM 1499 N N . VAL A 1 189 ? -13.855 -4.345 9.441 1.00 95.00 189 VAL A N 1
ATOM 1500 C CA . VAL A 1 189 ? -13.946 -3.244 10.416 1.00 95.00 189 VAL A CA 1
ATOM 1501 C C . VAL A 1 189 ? -15.131 -2.343 10.082 1.00 95.00 189 VAL A C 1
ATOM 1503 O O . VAL A 1 189 ? -15.910 -1.983 10.968 1.00 95.00 189 VAL A O 1
ATOM 1506 N N . HIS A 1 190 ? -15.305 -1.999 8.805 1.00 94.38 190 HIS A N 1
ATOM 1507 C CA . HIS A 1 190 ? -16.419 -1.171 8.359 1.00 94.38 190 HIS A CA 1
ATOM 1508 C C . HIS A 1 190 ? -17.775 -1.851 8.598 1.00 94.38 190 HIS A C 1
ATOM 1510 O O . HIS A 1 190 ? -18.711 -1.201 9.069 1.00 94.38 190 HIS A O 1
ATOM 1516 N N . ALA A 1 191 ? -17.882 -3.158 8.348 1.00 93.75 191 ALA A N 1
ATOM 1517 C CA . ALA A 1 191 ? -19.087 -3.941 8.612 1.00 93.75 191 ALA A CA 1
ATOM 1518 C C . ALA A 1 191 ? -19.452 -3.959 10.107 1.00 93.75 191 ALA A C 1
ATOM 1520 O O . ALA A 1 191 ? -20.624 -3.775 10.457 1.00 93.75 191 ALA A O 1
ATOM 1521 N N . ILE A 1 192 ? -18.456 -4.104 10.990 1.00 94.25 192 ILE A N 1
ATOM 1522 C CA . ILE A 1 192 ? -18.651 -4.030 12.445 1.00 94.25 192 ILE A CA 1
ATOM 1523 C C . ILE A 1 192 ? -19.112 -2.626 12.849 1.00 94.25 192 ILE A C 1
ATOM 1525 O O . ILE A 1 192 ? -20.110 -2.482 13.554 1.00 94.25 192 ILE A O 1
ATOM 1529 N N . LEU A 1 193 ? -18.440 -1.576 12.364 1.00 94.62 193 LEU A N 1
ATOM 1530 C CA . LEU A 1 193 ? -18.783 -0.186 12.683 1.00 94.62 193 LEU A CA 1
ATOM 1531 C C . LEU A 1 193 ? -20.178 0.211 12.178 1.00 94.62 193 LEU A C 1
ATOM 1533 O O . LEU A 1 193 ? -20.892 0.948 12.865 1.00 94.62 193 LEU A O 1
ATOM 1537 N N . LYS A 1 194 ? -20.597 -0.299 11.014 1.00 94.25 194 LYS A N 1
ATOM 1538 C CA . LYS A 1 194 ? -21.945 -0.096 10.461 1.00 94.25 194 LYS A CA 1
ATOM 1539 C C . LYS A 1 194 ? -23.023 -0.719 11.349 1.00 94.25 194 LYS A C 1
ATOM 1541 O O . LYS A 1 194 ? -24.102 -0.153 11.495 1.00 94.25 194 LYS A O 1
ATOM 1546 N N . ASN A 1 195 ? -22.707 -1.843 11.987 1.00 93.06 195 ASN A N 1
ATOM 1547 C CA . ASN A 1 195 ? -23.597 -2.577 12.883 1.00 93.06 195 ASN A CA 1
ATOM 1548 C C . ASN A 1 195 ? -23.247 -2.381 14.370 1.00 93.06 195 ASN A C 1
ATOM 1550 O O . ASN A 1 195 ? -23.589 -3.223 15.200 1.00 93.06 195 ASN A O 1
ATOM 1554 N N . LYS A 1 196 ? -22.604 -1.260 14.732 1.00 91.88 196 LYS A N 1
ATOM 1555 C CA . LYS A 1 196 ? -22.122 -0.987 16.100 1.00 91.88 196 LYS A CA 1
ATOM 1556 C C . LYS A 1 196 ? -23.186 -1.116 17.195 1.00 91.88 196 LYS A C 1
ATOM 1558 O O . LYS A 1 196 ? -22.843 -1.356 18.340 1.00 91.88 196 LYS A O 1
ATOM 1563 N N . THR A 1 197 ? -24.468 -0.954 16.862 1.00 90.56 197 THR A N 1
ATOM 1564 C CA . THR A 1 197 ? -25.591 -1.099 17.804 1.00 90.56 197 THR A CA 1
ATOM 1565 C C . THR A 1 197 ? -25.806 -2.538 18.265 1.00 90.56 197 THR A C 1
ATOM 1567 O O . THR A 1 197 ? -26.334 -2.749 19.350 1.00 90.56 197 THR A O 1
ATOM 1570 N N . LYS A 1 198 ? -25.397 -3.522 17.456 1.00 91.06 198 LYS A N 1
ATOM 1571 C CA . LYS A 1 198 ? -25.417 -4.951 17.799 1.00 91.06 198 LYS A CA 1
ATOM 1572 C C . LYS A 1 198 ? -24.153 -5.386 18.541 1.00 91.06 198 LYS A C 1
ATOM 1574 O O . LYS A 1 198 ? -24.117 -6.481 19.094 1.00 91.06 198 LYS A O 1
ATOM 1579 N N . PHE A 1 199 ? -23.109 -4.557 18.526 1.00 92.44 199 PHE A N 1
ATOM 1580 C CA . PHE A 1 199 ? -21.865 -4.862 19.211 1.00 92.44 199 PHE A CA 1
ATOM 1581 C C . PHE A 1 199 ? -22.067 -4.641 20.720 1.00 92.44 199 PHE A C 1
ATOM 1583 O O . PHE A 1 199 ? -22.525 -3.571 21.120 1.00 92.44 199 PHE A O 1
ATOM 1590 N N . PRO A 1 200 ? -21.738 -5.620 21.581 1.00 92.25 200 PRO A N 1
ATOM 1591 C CA . PRO A 1 200 ? -22.025 -5.547 23.019 1.00 92.25 200 PRO A CA 1
ATOM 1592 C C . PRO A 1 200 ? -21.189 -4.496 23.763 1.00 92.25 200 PRO A C 1
ATOM 1594 O O . PRO A 1 200 ? -21.455 -4.194 24.924 1.00 92.25 200 PRO A O 1
ATOM 1597 N N . TYR A 1 201 ? -20.168 -3.945 23.110 1.00 94.62 201 TYR A N 1
ATOM 1598 C CA . TYR A 1 201 ? -19.259 -2.958 23.677 1.00 94.62 201 TYR A CA 1
ATOM 1599 C C . TYR A 1 201 ? -19.329 -1.648 22.892 1.00 94.62 201 TYR A C 1
ATOM 1601 O O . TYR A 1 201 ? -19.756 -1.604 21.741 1.00 94.62 201 TYR A O 1
ATOM 1609 N N . SER A 1 202 ? -18.849 -0.557 23.486 1.00 95.00 202 SER A N 1
ATOM 1610 C CA . SER A 1 202 ? -18.668 0.682 22.727 1.00 95.00 202 SER A CA 1
ATOM 1611 C C . SER A 1 202 ? -17.435 0.544 21.836 1.00 95.00 202 SER A C 1
ATOM 1613 O O . SER A 1 202 ? -16.358 0.212 22.329 1.00 95.00 202 SER A O 1
ATOM 1615 N N . CYS A 1 203 ? -17.570 0.785 20.532 1.00 95.56 203 CYS A N 1
ATOM 1616 C CA . CYS A 1 203 ? -16.464 0.673 19.584 1.00 95.56 203 CYS A CA 1
ATOM 1617 C C . CYS A 1 203 ? -16.342 1.901 18.675 1.00 95.56 203 CYS A C 1
ATOM 1619 O O . CYS A 1 203 ? -17.342 2.512 18.286 1.00 95.56 203 CYS A O 1
ATOM 1621 N N . GLN A 1 204 ? -15.108 2.253 18.316 1.00 96.25 204 GLN A N 1
ATOM 1622 C CA . GLN A 1 204 ? -14.781 3.371 17.431 1.00 96.25 204 GLN A CA 1
ATOM 1623 C C . GLN A 1 204 ? -13.614 3.013 16.496 1.00 96.25 204 GLN A C 1
ATOM 1625 O O . GLN A 1 204 ? -12.797 2.157 16.844 1.00 96.25 204 GLN A O 1
ATOM 1630 N N . PRO A 1 205 ? -13.503 3.662 15.322 1.00 96.38 205 PRO A N 1
ATOM 16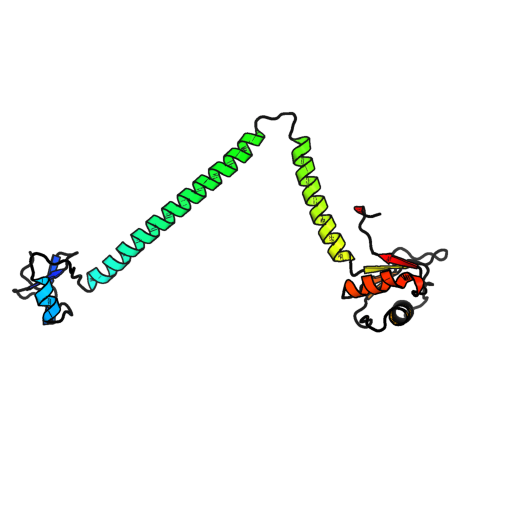31 C CA . PRO A 1 205 ? -12.321 3.523 14.473 1.00 96.38 205 PRO A CA 1
ATOM 1632 C C . PRO A 1 205 ? -11.067 4.083 15.163 1.00 96.38 205 PRO A C 1
ATOM 1634 O O . PRO A 1 205 ? -11.150 5.059 15.913 1.00 96.38 205 PRO A O 1
ATOM 1637 N N . ASP A 1 206 ? -9.899 3.500 14.881 1.00 96.25 206 ASP A N 1
ATOM 1638 C CA . ASP A 1 206 ? -8.605 4.019 15.348 1.00 96.25 206 ASP A CA 1
ATOM 1639 C C . ASP A 1 206 ? -8.223 5.285 14.565 1.00 96.25 206 ASP A C 1
ATOM 1641 O O . ASP A 1 206 ? -7.802 5.232 13.410 1.00 96.25 206 ASP A O 1
ATOM 1645 N N . ARG A 1 207 ? -8.414 6.446 15.195 1.00 94.06 207 ARG A N 1
ATOM 1646 C CA . ARG A 1 207 ? -8.205 7.760 14.575 1.00 94.06 207 ARG A CA 1
ATOM 1647 C C . ARG A 1 207 ? -6.792 8.287 14.780 1.00 94.06 207 ARG A C 1
ATOM 1649 O O . ARG A 1 207 ? -6.212 8.164 15.868 1.00 94.06 207 ARG A O 1
ATOM 1656 N N . THR A 1 208 ? -6.286 8.955 13.750 1.00 93.56 208 THR A N 1
ATOM 1657 C CA . THR A 1 208 ? -5.041 9.727 13.817 1.00 93.56 208 THR A CA 1
ATOM 1658 C C . THR A 1 208 ? -5.182 10.945 14.731 1.00 93.56 208 THR A C 1
ATOM 1660 O O . THR A 1 208 ? -6.305 11.366 15.020 1.00 93.56 208 THR A O 1
ATOM 1663 N N . PRO A 1 209 ? -4.069 11.540 15.199 1.00 89.25 209 PRO A N 1
ATOM 1664 C CA . PRO A 1 209 ? -4.114 12.790 15.955 1.00 89.25 209 PRO A CA 1
ATOM 1665 C C . PRO A 1 209 ? -4.867 13.914 15.231 1.00 89.25 209 PRO A C 1
ATOM 1667 O O . PRO A 1 209 ? -5.592 14.652 15.884 1.00 89.25 209 PRO A O 1
ATOM 1670 N N . MET A 1 210 ? -4.765 14.002 13.898 1.00 90.25 210 MET A N 1
ATOM 1671 C CA . MET A 1 210 ? -5.467 15.022 13.105 1.00 90.25 210 MET A CA 1
ATOM 1672 C C . MET A 1 210 ? -6.985 14.793 12.994 1.00 90.25 210 MET A C 1
ATOM 1674 O O . MET A 1 210 ? -7.705 15.689 12.567 1.00 90.25 210 MET A O 1
ATOM 1678 N N . GLN A 1 211 ? -7.480 13.599 13.334 1.00 85.88 211 GLN A N 1
ATOM 1679 C CA . GLN A 1 211 ? -8.903 13.236 13.281 1.00 85.88 211 GLN A CA 1
ATOM 1680 C C . GLN A 1 211 ? -9.607 13.276 14.652 1.00 85.88 211 GLN A C 1
ATOM 1682 O O . GLN A 1 211 ? -10.789 12.911 14.736 1.00 85.88 211 GLN A O 1
ATOM 1687 N N . ARG A 1 212 ? -8.878 13.598 15.727 1.00 81.12 212 ARG A N 1
ATOM 1688 C CA . ARG A 1 212 ? -9.391 13.615 17.104 1.00 81.12 212 ARG A CA 1
ATOM 1689 C C . ARG A 1 212 ? -10.019 14.946 17.475 1.00 81.12 212 ARG A C 1
ATOM 1691 O O . ARG A 1 212 ? -9.513 15.984 17.008 1.00 81.12 212 ARG A O 1
#

Secondary structure (DSSP, 8-state):
---BBTTT--B---EE-TTT--EE-HHHHS---HHHHHHHTSTT-------HHHHHHHHHHHHHHHHHHHHHHHHHHHHHHHHHHHHHHHTTSS-TTTHHHHHHHHHHHHHHHHHHHHHHHHTTEEEEESPPPPPSTTHHHHHHHHHHHHHHHH-TTS--TT-EEEE-S---SSSPPPEEEE-S-HHHHHHHHHTTTTSSSEEEE---GGG-

Organism: NCBI:txid2755281

pLDDT: mean 86.06, std 11.28, range [47.06, 97.56]

Foldseek 3Di:
DDQAAPVPRDGHFQAAAPPPRHGHNAPPAQVHDPVVSVLRNDPPHPDGGHGPVCVVVVVVVVVVVVVVVVVVVVVVVVVVVVVVVVVVVVVVPPDPPCVVVVVVVVVVVVVVVVQVVVCVVQLQKKKWFDDDQDDDPCRQVVSLVLVLVLLCQQPVPFDSPPKDKDFDDDDDPVGDTIIIIGGPDSVSVVSCVVSVVRRPTRMDGDHDPVRD

Sequence (212 aa):
MSTTCTKCERSGADVHCDLCKNGYHGINYSGLSRSEVSCLKSENRKLKFYCENCSDIKAILNNMVDLSNTVKSLQEEVNNLKFVVKQNTLAEKTTDKTTDNIVNNNLITENIVVEIFERKKRETNLIVYNVEESNGIERKNKDFNKIKSAVQNVSESVATDTMKIIRLGKYSQERNRPIKVIIERPEDVHAILKNKTKFPYSCQPDRTPMQR

Radius of gyration: 40.8 Å; chains: 1; bounding box: 73×55×104 Å